Protein AF-A0A804QTM8-F1 (afdb_monomer)

Sequence (284 aa):
MVVPVPPPPLLASHVAVRAAASAISHGRRVLLNGDHPPQVAALGRGDWVKLICGASFEDAADVRNLSLVYTLAGVDCIDCAADASVVGAVNEGIEVAASIVPTVQRPWLMISVNDDCRDLHFRKAEFDPDDCPLDCSKPCEKVCPADAISLKHSMVDGERTLSDPLRGKYEGGVITERCYGCGRCLPVCPYDRIRAVSYVRDPTMTAELLKRDDVDAIEIHTTGKGTDMFNTLWDNLSGSINNVKLVAVSLPDIGESTVDLMNTIYTIMEPHFKGYNLWQMADL

Mean predicted aligned error: 8.94 Å

InterPro domains:
  IPR017896 4Fe-4S ferredoxin-type, iron-sulphur binding domain [PS51379] (123-154)
  IPR017896 4Fe-4S ferredoxin-type, iron-sulphur binding domain [PS51379] (170-199)
  IPR017900 4Fe-4S ferredoxin, iron-sulphur binding, conserved site [PS00198] (179-190)
  IPR021039 Iron-sulphur binding protein LdpA, C-terminal [PF12617] (209-281)
  IPR050157 Photosystem I iron-sulfur center [PTHR24960] (38-207)
  IPR057431 Light dependent period A-like, Fe-S cluster-binding domain [PF25160] (132-199)

pLDDT: mean 84.92, std 21.02, range [24.38, 98.81]

Structure (mmCIF, N/CA/C/O backbone):
data_AF-A0A804QTM8-F1
#
_entry.id   AF-A0A804QTM8-F1
#
loop_
_atom_site.group_PDB
_atom_site.id
_atom_site.type_symbol
_atom_site.label_atom_id
_atom_site.label_alt_id
_atom_site.label_comp_id
_atom_site.label_asym_id
_atom_site.label_entity_id
_atom_site.label_seq_id
_atom_site.pdbx_PDB_ins_code
_atom_site.Cartn_x
_atom_site.Cartn_y
_atom_site.Cartn_z
_atom_site.occupancy
_atom_site.B_iso_or_equiv
_atom_site.auth_seq_id
_atom_site.auth_comp_id
_atom_site.auth_asym_id
_atom_site.auth_atom_id
_atom_site.pdbx_PDB_model_num
ATOM 1 N N . MET A 1 1 ? -1.077 -34.794 -27.429 1.00 40.09 1 MET A N 1
ATOM 2 C CA . MET A 1 1 ? -1.351 -34.680 -25.982 1.00 40.09 1 MET A CA 1
ATOM 3 C C . MET A 1 1 ? -0.876 -33.308 -25.550 1.00 40.09 1 MET A C 1
ATOM 5 O O . MET A 1 1 ? 0.315 -33.049 -25.632 1.00 40.09 1 MET A O 1
ATOM 9 N N . VAL A 1 2 ? -1.805 -32.409 -25.230 1.00 36.12 2 VAL A N 1
ATOM 10 C CA . VAL A 1 2 ? -1.490 -31.053 -24.761 1.00 36.12 2 VAL A CA 1
ATOM 11 C C . VAL A 1 2 ? -1.235 -31.161 -23.263 1.00 36.12 2 VAL A C 1
ATOM 13 O O . VAL A 1 2 ? -2.120 -31.580 -22.521 1.00 36.12 2 VAL A O 1
ATOM 16 N N . VAL A 1 3 ? -0.005 -30.881 -22.842 1.00 32.44 3 VAL A N 1
ATOM 17 C CA . VAL A 1 3 ? 0.364 -30.842 -21.424 1.00 32.44 3 VAL A CA 1
ATOM 18 C C . VAL A 1 3 ? -0.261 -29.576 -20.829 1.00 32.44 3 VAL A C 1
ATOM 20 O O . VAL A 1 3 ? -0.056 -28.504 -21.403 1.00 32.44 3 VAL A O 1
ATOM 23 N N . PRO A 1 4 ? -1.037 -29.653 -19.733 1.00 32.84 4 PRO A N 1
ATOM 24 C CA . PRO A 1 4 ? -1.591 -28.461 -19.107 1.00 32.84 4 PRO A CA 1
ATOM 25 C C . PRO A 1 4 ? -0.447 -27.619 -18.542 1.00 32.84 4 PRO A C 1
ATOM 27 O O . PRO A 1 4 ? 0.358 -28.112 -17.751 1.00 32.84 4 PRO A O 1
ATOM 30 N N . VAL A 1 5 ? -0.372 -26.355 -18.953 1.00 36.22 5 VAL A N 1
ATOM 31 C CA . VAL A 1 5 ? 0.487 -25.357 -18.311 1.00 36.22 5 VAL A CA 1
ATOM 32 C C . VAL A 1 5 ? -0.172 -25.007 -16.972 1.00 36.22 5 VAL A C 1
ATOM 34 O O . VAL A 1 5 ? -1.339 -24.607 -16.982 1.00 36.22 5 VAL A O 1
ATOM 37 N N . PRO A 1 6 ? 0.501 -25.190 -15.822 1.00 31.41 6 PRO A N 1
ATOM 38 C CA . PRO A 1 6 ? -0.061 -24.768 -14.548 1.00 31.41 6 PRO A CA 1
ATOM 39 C C . PRO A 1 6 ? -0.189 -23.236 -14.542 1.00 31.41 6 PRO A C 1
ATOM 41 O O . PRO A 1 6 ? 0.702 -22.556 -15.062 1.00 31.41 6 PRO A O 1
ATOM 44 N N . PRO A 1 7 ? -1.279 -22.676 -13.986 1.00 29.53 7 PRO A N 1
ATOM 45 C CA . PRO A 1 7 ? -1.403 -21.232 -13.838 1.00 29.53 7 PRO A CA 1
ATOM 46 C C . PRO A 1 7 ? -0.239 -20.692 -12.990 1.00 29.53 7 PRO A C 1
ATOM 48 O O . PRO A 1 7 ? 0.259 -21.409 -12.113 1.00 29.53 7 PRO A O 1
ATOM 51 N N . PRO A 1 8 ? 0.220 -19.453 -13.246 1.00 26.95 8 PRO A N 1
ATOM 52 C CA . PRO A 1 8 ? 1.271 -18.844 -12.446 1.00 26.95 8 PRO A CA 1
ATOM 53 C C . PRO A 1 8 ? 0.838 -18.810 -10.973 1.00 26.95 8 PRO A C 1
ATOM 55 O O . PRO A 1 8 ? -0.344 -18.596 -10.685 1.00 26.95 8 PRO A O 1
ATOM 58 N N . PRO A 1 9 ? 1.761 -19.043 -10.025 1.00 25.09 9 PRO A N 1
ATOM 59 C CA . PRO A 1 9 ? 1.436 -18.952 -8.615 1.00 25.09 9 PRO A CA 1
ATOM 60 C C . PRO A 1 9 ? 1.038 -17.506 -8.310 1.00 25.09 9 PRO A C 1
ATOM 62 O O . PRO A 1 9 ? 1.849 -16.592 -8.460 1.00 25.09 9 PRO A O 1
ATOM 65 N N . LEU A 1 10 ? -0.208 -17.306 -7.878 1.00 24.38 10 LEU A N 1
ATOM 66 C CA . LEU A 1 10 ? -0.618 -16.099 -7.168 1.00 24.38 10 LEU A CA 1
ATOM 67 C C . LEU A 1 10 ? 0.272 -15.997 -5.925 1.00 24.38 10 LEU A C 1
ATOM 69 O O . LEU A 1 10 ? 0.053 -16.679 -4.926 1.00 24.38 10 LEU A O 1
ATOM 73 N N . LEU A 1 11 ? 1.326 -15.188 -6.017 1.00 25.42 11 LEU A N 1
ATOM 74 C CA . LEU A 1 11 ? 2.195 -14.813 -4.906 1.00 25.42 11 LEU A CA 1
ATOM 75 C C . LEU A 1 11 ? 1.442 -13.823 -4.005 1.00 25.42 11 LEU A C 1
ATOM 77 O O . LEU A 1 11 ? 1.835 -12.672 -3.863 1.00 25.42 11 LEU A O 1
ATOM 81 N N . ALA A 1 12 ? 0.352 -14.275 -3.385 1.00 25.64 12 ALA A N 1
ATOM 82 C CA . ALA A 1 12 ? -0.131 -13.665 -2.159 1.00 25.64 12 ALA A CA 1
ATOM 83 C C . ALA A 1 12 ? 0.803 -14.160 -1.051 1.00 25.64 12 ALA A C 1
ATOM 85 O O . ALA A 1 12 ? 0.697 -15.297 -0.585 1.00 25.64 12 ALA A O 1
ATOM 86 N N . SER A 1 13 ? 1.788 -13.342 -0.681 1.00 27.09 13 SER A N 1
ATOM 87 C CA . SER A 1 13 ? 2.571 -13.563 0.531 1.00 27.09 13 SER A CA 1
ATOM 88 C C . SER A 1 13 ? 1.622 -13.460 1.723 1.00 27.09 13 SER A C 1
ATOM 90 O O . SER A 1 13 ? 1.382 -12.380 2.253 1.00 27.09 13 SER A O 1
ATOM 92 N N . HIS A 1 14 ? 1.033 -14.590 2.111 1.00 26.59 14 HIS A N 1
ATOM 93 C CA . HIS A 1 14 ? 0.300 -14.731 3.359 1.00 26.59 14 HIS A CA 1
ATOM 94 C C . HIS A 1 14 ? 1.291 -14.585 4.518 1.00 26.59 14 HIS A C 1
ATOM 96 O O . HIS A 1 14 ? 1.838 -15.570 5.010 1.00 26.59 14 HIS A O 1
ATOM 102 N N . VAL A 1 15 ? 1.529 -13.352 4.956 1.00 30.33 15 VAL A N 1
ATOM 103 C CA . VAL A 1 15 ? 2.045 -13.085 6.297 1.00 30.33 15 VAL A CA 1
ATOM 104 C C . VAL A 1 15 ? 0.824 -12.799 7.160 1.00 30.33 15 VAL A C 1
ATOM 106 O O . VAL A 1 15 ? 0.278 -11.700 7.153 1.00 30.33 15 VAL A O 1
ATOM 109 N N . ALA A 1 16 ? 0.341 -13.825 7.859 1.00 30.16 16 ALA A N 1
ATOM 110 C CA . ALA A 1 16 ? -0.609 -13.626 8.943 1.00 30.16 16 ALA A CA 1
ATOM 111 C C . ALA A 1 16 ? 0.137 -12.905 10.075 1.00 30.16 16 ALA A C 1
ATOM 113 O O . ALA A 1 16 ? 0.931 -13.515 10.793 1.00 30.16 16 ALA A O 1
ATOM 114 N N . VAL A 1 17 ? -0.062 -11.593 10.194 1.00 36.38 17 VAL A N 1
ATOM 115 C CA . VAL A 1 17 ? 0.516 -10.801 11.283 1.00 36.38 17 VAL A CA 1
ATOM 116 C C . VAL A 1 17 ? -0.188 -11.199 12.580 1.00 36.38 17 VAL A C 1
ATOM 118 O O . VAL A 1 17 ? -1.404 -11.063 12.702 1.00 36.38 17 VAL A O 1
ATOM 121 N N . ARG A 1 18 ? 0.568 -11.704 13.564 1.00 31.44 18 ARG A N 1
ATOM 122 C CA . ARG A 1 18 ? 0.058 -11.876 14.932 1.00 31.44 18 ARG A CA 1
ATOM 123 C C . ARG A 1 18 ? -0.129 -10.496 15.548 1.00 31.44 18 ARG A C 1
ATOM 125 O O . ARG A 1 18 ? 0.827 -9.864 15.977 1.00 31.44 18 ARG A O 1
ATOM 132 N N . ALA A 1 19 ? -1.371 -10.050 15.564 1.00 38.62 19 ALA A N 1
ATOM 133 C CA . ALA A 1 19 ? -1.780 -8.797 16.158 1.00 38.62 19 ALA A CA 1
ATOM 134 C C . ALA A 1 19 ? -1.986 -8.920 17.676 1.00 38.62 19 ALA A C 1
ATOM 136 O O . ALA A 1 19 ? -2.623 -9.863 18.145 1.00 38.62 19 ALA A O 1
ATOM 137 N N . ALA A 1 20 ? -1.519 -7.929 18.436 1.00 37.56 20 ALA A N 1
ATOM 138 C CA . ALA A 1 20 ? -1.980 -7.680 19.799 1.00 37.56 20 ALA A CA 1
ATOM 139 C C . ALA A 1 20 ? -2.876 -6.433 19.783 1.00 37.56 20 ALA A C 1
ATOM 141 O O . ALA A 1 20 ? -2.401 -5.330 19.513 1.00 37.56 20 ALA A O 1
ATOM 142 N N . ALA A 1 21 ? -4.173 -6.607 20.048 1.00 40.47 21 ALA A N 1
ATOM 143 C CA . ALA A 1 21 ? -5.102 -5.497 20.244 1.00 40.47 21 ALA A CA 1
ATOM 144 C C . ALA A 1 21 ? -5.204 -5.177 21.740 1.00 40.47 21 ALA A C 1
ATOM 146 O O . ALA A 1 21 ? -5.494 -6.062 22.546 1.00 40.47 21 ALA A O 1
ATOM 147 N N . SER A 1 22 ? -4.990 -3.916 22.114 1.00 41.12 22 SER A N 1
ATOM 148 C CA . SER A 1 22 ? -5.252 -3.431 23.472 1.00 41.12 22 SER A CA 1
ATOM 149 C C . SER A 1 22 ? -6.522 -2.582 23.471 1.00 41.12 22 SER A C 1
ATOM 151 O O . SER A 1 22 ? -6.620 -1.602 22.734 1.00 41.12 22 SER A O 1
ATOM 153 N N . ALA A 1 23 ? -7.511 -2.959 24.285 1.00 38.94 23 ALA A N 1
ATOM 154 C CA . ALA A 1 23 ? -8.657 -2.110 24.593 1.00 38.94 23 ALA A CA 1
ATOM 155 C C . ALA A 1 23 ? -8.340 -1.306 25.860 1.00 38.94 23 ALA A C 1
ATOM 157 O O . ALA A 1 23 ? -8.099 -1.886 26.919 1.00 38.94 23 ALA A O 1
ATOM 158 N N . ILE A 1 24 ? -8.351 0.026 25.778 1.00 41.41 24 ILE A N 1
ATOM 159 C CA . ILE A 1 24 ? -8.064 0.875 26.939 1.00 41.41 24 ILE A CA 1
ATOM 160 C C . ILE A 1 24 ? -9.364 1.196 27.676 1.00 41.41 24 ILE A C 1
ATOM 162 O O . ILE A 1 24 ? -10.213 1.948 27.200 1.00 41.41 24 ILE A O 1
ATOM 166 N N . SER A 1 25 ? -9.488 0.658 28.890 1.00 33.28 25 SER A N 1
ATOM 167 C CA . SER A 1 25 ? -10.454 1.099 29.894 1.00 33.28 25 SER A CA 1
ATOM 168 C C . SER A 1 25 ? -9.760 1.987 30.930 1.00 33.28 25 SER A C 1
ATOM 170 O O . SER A 1 25 ? -8.939 1.493 31.701 1.00 33.28 25 SER A O 1
ATOM 172 N N . HIS A 1 26 ? -10.137 3.262 31.023 1.00 37.06 26 HIS A N 1
ATOM 173 C CA . HIS A 1 26 ? -9.813 4.102 32.180 1.00 37.06 26 HIS A CA 1
ATOM 174 C C . HIS A 1 26 ? -11.103 4.632 32.824 1.00 37.06 26 HIS A C 1
ATOM 176 O O . HIS A 1 26 ? -11.782 5.493 32.276 1.00 37.06 26 HIS A O 1
ATOM 182 N N . GLY A 1 27 ? -11.423 4.104 34.016 1.00 36.91 27 GLY A N 1
ATOM 183 C CA . GLY A 1 27 ? -12.421 4.655 34.945 1.00 36.91 27 GLY A CA 1
ATOM 184 C C . GLY A 1 27 ? -13.784 3.945 34.974 1.00 36.91 27 GLY A C 1
ATOM 185 O O . GLY A 1 27 ? -14.664 4.241 34.180 1.00 36.91 27 GLY A O 1
ATOM 186 N N . ARG A 1 28 ? -13.967 3.031 35.944 1.00 42.75 28 ARG A N 1
ATOM 187 C CA . ARG A 1 28 ? -15.235 2.421 36.421 1.00 42.75 28 ARG A CA 1
ATOM 188 C C . ARG A 1 28 ? -16.485 2.604 35.529 1.00 42.75 28 ARG A C 1
ATOM 190 O O . ARG A 1 28 ? -17.388 3.376 35.842 1.00 42.75 28 ARG A O 1
ATOM 197 N N . ARG A 1 29 ? -16.628 1.702 34.560 1.00 28.58 29 ARG A N 1
ATOM 198 C CA . ARG A 1 29 ? -17.874 0.963 34.307 1.00 28.58 29 ARG A CA 1
ATOM 199 C C . ARG A 1 29 ? -17.472 -0.360 33.666 1.00 28.58 29 ARG A C 1
ATOM 201 O O . ARG A 1 29 ? -16.947 -0.378 32.562 1.00 28.58 29 ARG A O 1
ATOM 208 N N . VAL A 1 30 ? -17.658 -1.458 34.391 1.00 35.34 30 VAL A N 1
ATOM 209 C CA . VAL A 1 30 ? -17.592 -2.800 33.812 1.00 35.34 30 VAL A CA 1
ATOM 210 C C . VAL A 1 30 ? -18.754 -2.881 32.819 1.00 35.34 30 VAL A C 1
ATOM 212 O O . VAL A 1 30 ? -19.895 -3.112 33.213 1.00 35.34 30 VAL A O 1
ATOM 215 N N . LEU A 1 31 ? -18.483 -2.587 31.548 1.00 38.03 31 LEU A N 1
ATOM 216 C CA . LEU A 1 31 ? -19.348 -2.971 30.440 1.00 38.03 31 LEU A CA 1
ATOM 217 C C . LEU A 1 31 ? -19.061 -4.448 30.182 1.00 38.03 31 LEU A C 1
ATOM 219 O O . LEU A 1 31 ? -18.231 -4.804 29.354 1.00 38.03 31 LEU A O 1
ATOM 223 N N . LEU A 1 32 ? -19.711 -5.317 30.956 1.00 40.16 32 LEU A N 1
ATOM 224 C CA . LEU A 1 32 ? -19.935 -6.679 30.491 1.00 40.16 32 LEU A CA 1
ATOM 225 C C . LEU A 1 32 ? -20.815 -6.555 29.237 1.00 40.16 32 LEU A C 1
ATOM 227 O O . LEU A 1 32 ? -21.944 -6.078 29.331 1.00 40.16 32 LEU A O 1
ATOM 231 N N . ASN A 1 33 ? -20.242 -6.938 28.095 1.00 40.62 33 ASN A N 1
ATOM 232 C CA . ASN A 1 33 ? -20.825 -6.976 26.750 1.00 40.62 33 ASN A CA 1
ATOM 233 C C . ASN A 1 33 ? -21.243 -5.612 26.169 1.00 40.62 33 ASN A C 1
ATOM 235 O O . ASN A 1 33 ? -22.423 -5.281 26.092 1.00 40.62 33 ASN A O 1
ATOM 239 N N . GLY A 1 34 ? -20.261 -4.834 25.707 1.00 50.44 34 GLY A N 1
ATOM 240 C CA . GLY A 1 34 ? -20.457 -3.962 24.547 1.00 50.44 34 GLY A CA 1
ATOM 241 C C . GLY A 1 34 ? -19.887 -4.684 23.330 1.00 50.44 34 GLY A C 1
ATOM 242 O O . GLY A 1 34 ? -18.713 -5.043 23.363 1.00 50.44 34 GLY A O 1
ATOM 243 N N . ASP A 1 35 ? -20.699 -4.960 22.311 1.00 66.62 35 ASP A N 1
ATOM 244 C CA . ASP A 1 35 ? -20.259 -5.701 21.124 1.00 66.62 35 ASP A CA 1
ATOM 245 C C . ASP A 1 35 ? -19.144 -4.923 20.411 1.00 66.62 35 ASP A C 1
ATOM 247 O O . ASP A 1 35 ? -19.384 -3.918 19.739 1.00 66.62 35 ASP A O 1
ATOM 251 N N . HIS A 1 36 ? -17.897 -5.363 20.591 1.00 82.31 36 HIS A N 1
ATOM 252 C CA . HIS A 1 36 ? -16.788 -4.908 19.764 1.00 82.31 36 HIS A CA 1
ATOM 253 C C . HIS A 1 36 ? -17.134 -5.142 18.286 1.00 82.31 36 HIS A C 1
ATOM 255 O O . HIS A 1 36 ? -17.790 -6.141 17.972 1.00 82.31 36 HIS A O 1
ATOM 261 N N . PRO A 1 37 ? -16.670 -4.277 17.361 1.00 90.69 37 PRO A N 1
ATOM 262 C CA . PRO A 1 37 ? -16.788 -4.561 15.939 1.00 90.69 37 PRO A CA 1
ATOM 263 C C . PRO A 1 37 ? -16.240 -5.963 15.641 1.00 90.69 37 PRO A C 1
ATOM 265 O O . PRO A 1 37 ? -15.241 -6.354 16.258 1.00 90.69 37 PRO A O 1
ATOM 268 N N . PRO A 1 38 ? -16.843 -6.717 14.709 1.00 92.19 38 PRO A N 1
ATOM 269 C CA . PRO A 1 38 ? -16.411 -8.079 14.411 1.00 92.19 38 PRO A CA 1
ATOM 270 C C . PRO A 1 38 ? -14.905 -8.211 14.137 1.00 92.19 38 PRO A C 1
ATOM 272 O O . PRO A 1 38 ? -14.289 -9.176 14.585 1.00 92.19 38 PRO A O 1
ATOM 275 N N . GLN A 1 39 ? -14.304 -7.193 13.513 1.00 93.94 39 GLN A N 1
ATOM 276 C CA . GLN A 1 39 ? -12.872 -7.100 13.222 1.00 93.94 39 GLN A CA 1
ATOM 277 C C . GLN A 1 39 ? -12.021 -7.080 14.506 1.00 93.94 39 GLN A C 1
ATOM 279 O O . GLN A 1 39 ? -10.992 -7.743 14.594 1.00 93.94 39 GLN A O 1
ATOM 284 N N . VAL A 1 40 ? -12.465 -6.364 15.544 1.00 92.69 40 VAL A N 1
ATOM 285 C CA . VAL A 1 40 ? -11.782 -6.316 16.852 1.00 92.69 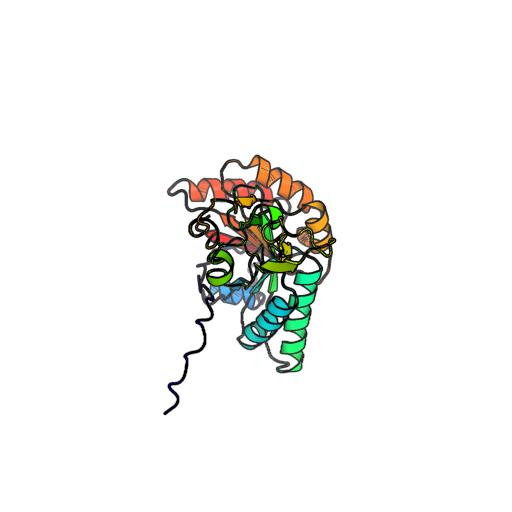40 VAL A CA 1
ATOM 286 C C . VAL A 1 40 ? -11.992 -7.611 17.624 1.00 92.69 40 VAL A C 1
ATOM 288 O O . VAL A 1 40 ? -11.073 -8.104 18.276 1.00 92.69 40 VAL A O 1
ATOM 291 N N . ALA A 1 41 ? -13.187 -8.198 17.531 1.00 91.00 41 ALA A N 1
ATOM 292 C CA . ALA A 1 41 ? -13.434 -9.510 18.110 1.00 91.00 41 ALA A CA 1
ATOM 293 C C . ALA A 1 41 ? -12.518 -10.575 17.478 1.00 91.00 41 ALA A C 1
ATOM 295 O O . ALA A 1 41 ? -12.029 -11.444 18.198 1.00 91.00 41 ALA A O 1
ATOM 296 N N . ALA A 1 42 ? -12.247 -10.484 16.170 1.00 91.75 42 ALA A N 1
ATOM 297 C CA . ALA A 1 42 ? -11.318 -11.375 15.481 1.00 91.75 42 ALA A CA 1
ATOM 298 C C . ALA A 1 42 ? -9.864 -11.202 15.960 1.00 91.75 42 ALA A C 1
ATOM 300 O O . ALA A 1 42 ? -9.164 -12.177 16.241 1.00 91.75 42 ALA A O 1
ATOM 301 N N . LEU A 1 43 ? -9.430 -9.956 16.188 1.00 89.75 43 LEU A N 1
ATOM 302 C CA . LEU A 1 43 ? -8.131 -9.676 16.813 1.00 89.75 43 LEU A CA 1
ATOM 303 C C . LEU A 1 43 ? -8.011 -10.338 18.195 1.00 89.75 43 LEU A C 1
ATOM 305 O O . LEU A 1 43 ? -7.010 -10.989 18.482 1.00 89.75 43 LEU A O 1
ATOM 309 N N . GLY A 1 44 ? -9.049 -10.231 19.031 1.00 87.25 44 GLY A N 1
ATOM 310 C CA . GLY A 1 44 ? -9.070 -10.847 20.363 1.00 87.25 44 GLY A CA 1
ATOM 311 C C . GLY A 1 44 ? -9.068 -12.381 20.349 1.00 87.25 44 GLY A C 1
ATOM 312 O O . GLY A 1 44 ? -8.540 -12.999 21.273 1.00 87.25 44 GLY A O 1
ATOM 313 N N . ARG A 1 45 ? -9.633 -13.004 19.306 1.00 91.69 45 ARG A N 1
ATOM 314 C CA . ARG A 1 45 ? -9.608 -14.465 19.111 1.00 91.69 45 ARG A CA 1
ATOM 315 C C . ARG A 1 45 ? -8.334 -14.968 18.427 1.00 91.69 45 ARG A C 1
ATOM 317 O O . ARG A 1 45 ? -8.056 -16.163 18.498 1.00 91.69 45 ARG A O 1
ATOM 324 N N . GLY A 1 46 ? -7.565 -14.083 17.793 1.00 90.00 46 GLY A N 1
ATOM 325 C CA . GLY A 1 46 ? -6.368 -14.436 17.030 1.00 90.00 46 GLY A CA 1
ATOM 326 C C . GLY A 1 46 ? -6.660 -15.045 15.654 1.00 90.00 46 GLY A C 1
ATOM 327 O O . GLY A 1 46 ? -5.805 -15.745 15.116 1.00 90.00 46 GLY A O 1
ATOM 328 N N . ASP A 1 47 ? -7.849 -14.804 15.097 1.00 92.06 47 ASP A N 1
ATOM 329 C CA . ASP A 1 47 ? -8.278 -15.267 13.769 1.00 92.06 47 ASP A CA 1
ATOM 330 C C . ASP A 1 47 ? -8.422 -14.120 12.751 1.00 92.06 47 ASP A C 1
ATOM 332 O O . ASP A 1 47 ? -8.958 -14.333 11.669 1.00 92.06 47 ASP A O 1
ATOM 336 N N . TRP A 1 48 ? -7.909 -12.926 13.074 1.00 94.00 48 TRP A N 1
ATOM 337 C CA . TRP A 1 48 ? -7.970 -11.748 12.207 1.00 94.00 48 TRP A CA 1
ATOM 338 C C . TRP A 1 48 ? -7.179 -11.916 10.904 1.00 94.00 48 TRP A C 1
ATOM 340 O O . TRP A 1 48 ? -6.002 -12.294 10.923 1.00 94.00 48 TRP A O 1
ATOM 350 N N . VAL A 1 49 ? -7.799 -11.566 9.774 1.00 95.62 49 VAL A N 1
ATOM 351 C CA . VAL A 1 49 ? -7.186 -11.662 8.440 1.00 95.62 49 VAL A CA 1
ATOM 352 C C . VAL A 1 49 ? -7.133 -10.302 7.738 1.00 95.62 49 VAL A C 1
ATOM 354 O O . VAL A 1 49 ? -8.161 -9.671 7.491 1.00 95.62 49 VAL A O 1
ATOM 357 N N . LYS A 1 50 ? -5.918 -9.897 7.343 1.00 95.56 50 LYS A N 1
ATOM 358 C CA . LYS A 1 50 ? -5.621 -8.714 6.516 1.00 95.56 50 LYS A CA 1
ATOM 359 C C . LYS A 1 50 ? -5.282 -9.136 5.091 1.00 95.56 50 LYS A C 1
ATOM 361 O O . LYS A 1 50 ? -4.344 -9.909 4.893 1.00 95.56 50 LYS A O 1
ATOM 366 N N . LEU A 1 51 ? -5.982 -8.594 4.100 1.00 97.38 51 LEU A N 1
ATOM 367 C CA . LEU A 1 51 ? -5.462 -8.540 2.735 1.00 97.38 51 LEU A CA 1
ATOM 368 C C . LEU A 1 51 ? -4.522 -7.336 2.623 1.00 97.38 51 LEU A C 1
ATOM 370 O O . LEU A 1 51 ? -4.939 -6.215 2.893 1.00 97.38 51 LEU A O 1
ATOM 374 N N . ILE A 1 52 ? -3.286 -7.561 2.184 1.00 95.38 52 ILE A N 1
ATOM 375 C CA . ILE A 1 52 ? -2.314 -6.499 1.904 1.00 95.38 52 ILE A CA 1
ATOM 376 C C . ILE A 1 52 ? -2.225 -6.339 0.386 1.00 95.38 52 ILE A C 1
ATOM 378 O O . ILE A 1 52 ? -1.586 -7.150 -0.285 1.00 95.38 52 ILE A O 1
ATOM 382 N N . CYS A 1 53 ? -2.866 -5.306 -0.163 1.00 94.25 53 CYS A N 1
ATOM 383 C CA . CYS A 1 53 ? -2.736 -4.958 -1.581 1.00 94.25 53 CYS A CA 1
ATOM 384 C C . CYS A 1 53 ? -1.390 -4.275 -1.875 1.00 94.25 53 CYS A C 1
ATOM 386 O O . CYS A 1 53 ? -0.910 -4.339 -3.001 1.00 94.25 53 CYS A O 1
ATOM 388 N N . GLY A 1 54 ? -0.760 -3.681 -0.854 1.00 86.94 54 GLY A N 1
ATOM 389 C CA . GLY A 1 54 ? 0.566 -3.071 -0.913 1.00 86.94 54 GLY A CA 1
ATOM 390 C C . GLY A 1 54 ? 0.520 -1.544 -0.879 1.00 86.94 54 GLY A C 1
ATOM 391 O O . GLY A 1 54 ? -0.186 -0.913 -1.660 1.00 86.94 54 GLY A O 1
ATOM 392 N N . ALA A 1 55 ? 1.345 -0.942 -0.018 1.00 92.12 55 ALA A N 1
ATOM 393 C CA . ALA A 1 55 ? 1.414 0.509 0.173 1.00 92.12 55 ALA A CA 1
ATOM 394 C C . ALA A 1 55 ? 1.853 1.289 -1.085 1.00 92.12 55 ALA A C 1
ATOM 396 O O . ALA A 1 55 ? 1.536 2.471 -1.229 1.00 92.12 55 ALA A O 1
ATOM 397 N N . SER A 1 56 ? 2.564 0.620 -2.004 1.00 95.44 56 SER A N 1
ATOM 398 C CA . SER A 1 56 ? 3.013 1.158 -3.298 1.00 95.44 56 SER A CA 1
ATOM 399 C C . SER A 1 56 ? 2.236 0.621 -4.507 1.00 95.44 56 SER A C 1
ATOM 401 O O . SER A 1 56 ? 2.541 1.024 -5.628 1.00 95.44 56 SER A O 1
ATOM 403 N N . PHE A 1 57 ? 1.277 -0.293 -4.332 1.00 96.81 57 PHE A N 1
ATOM 404 C CA . PHE A 1 57 ? 0.496 -0.835 -5.448 1.00 96.81 57 PHE A CA 1
ATOM 405 C C . PHE A 1 57 ? -0.777 -0.009 -5.651 1.00 96.81 57 PHE A C 1
ATOM 407 O O . PHE A 1 57 ? -1.606 0.106 -4.752 1.00 96.81 57 PHE A O 1
ATOM 414 N N . GLU A 1 58 ? -0.911 0.586 -6.832 1.00 97.38 58 GLU A N 1
ATOM 415 C CA . GLU A 1 58 ? -1.935 1.585 -7.159 1.00 97.38 58 GLU A CA 1
ATOM 416 C C . GLU A 1 58 ? -2.716 1.223 -8.437 1.00 97.38 58 GLU A C 1
ATOM 418 O O . GLU A 1 58 ? -3.443 2.056 -8.975 1.00 97.38 58 GLU A O 1
ATOM 423 N N . ASP A 1 59 ? -2.611 -0.018 -8.933 1.00 97.62 59 ASP A N 1
ATOM 424 C CA . ASP A 1 59 ? -3.478 -0.502 -10.015 1.00 97.62 59 ASP A CA 1
ATOM 425 C C . ASP A 1 59 ? -4.909 -0.678 -9.485 1.00 97.62 59 ASP A C 1
ATOM 427 O O . ASP A 1 59 ? -5.275 -1.700 -8.899 1.00 97.62 59 ASP A O 1
ATOM 431 N N . ALA A 1 60 ? -5.726 0.354 -9.690 1.00 97.75 60 ALA A N 1
ATOM 432 C CA . ALA A 1 60 ? -7.102 0.407 -9.216 1.00 97.75 60 ALA A CA 1
ATOM 433 C C . ALA A 1 60 ? -7.959 -0.769 -9.719 1.00 97.75 60 ALA A C 1
ATOM 435 O O . ALA A 1 60 ? -8.826 -1.248 -8.987 1.00 97.75 60 ALA A O 1
ATOM 436 N N . ALA A 1 61 ? -7.726 -1.269 -10.938 1.00 97.12 61 ALA A N 1
ATOM 437 C CA . ALA A 1 61 ? -8.522 -2.363 -11.491 1.00 97.12 61 ALA A CA 1
ATOM 438 C C . ALA A 1 61 ? -8.234 -3.683 -10.761 1.00 97.12 61 ALA A C 1
ATOM 440 O O . ALA A 1 61 ? -9.166 -4.400 -10.374 1.00 97.12 61 ALA A O 1
ATOM 441 N N . ASP A 1 62 ? -6.956 -3.978 -10.525 1.00 96.81 62 ASP A N 1
ATOM 442 C CA . ASP A 1 62 ? -6.545 -5.173 -9.787 1.00 96.81 62 ASP A CA 1
ATOM 443 C C . ASP A 1 62 ? -6.948 -5.078 -8.313 1.00 96.81 62 ASP A C 1
ATOM 445 O O . ASP A 1 62 ? -7.537 -6.020 -7.777 1.00 96.81 62 ASP A O 1
ATOM 449 N N . VAL A 1 63 ? -6.735 -3.923 -7.672 1.00 98.31 63 VAL A N 1
ATOM 450 C CA . VAL A 1 63 ? -7.134 -3.690 -6.275 1.00 98.31 63 VAL A CA 1
ATOM 451 C C . VAL A 1 63 ? -8.640 -3.865 -6.084 1.00 98.31 63 VAL A C 1
ATOM 453 O O . VAL A 1 63 ? -9.061 -4.518 -5.125 1.00 98.31 63 VAL A O 1
ATOM 456 N N . ARG A 1 64 ? -9.466 -3.351 -7.000 1.00 98.69 64 ARG A N 1
ATOM 457 C CA . ARG A 1 64 ? -10.926 -3.522 -6.958 1.00 98.69 64 ARG A CA 1
ATOM 458 C C . ARG A 1 64 ? -11.326 -4.995 -7.020 1.00 98.69 64 ARG A C 1
ATOM 460 O O . ARG A 1 64 ? -12.176 -5.446 -6.250 1.00 98.69 64 ARG A O 1
ATOM 467 N N . ASN A 1 65 ? -10.707 -5.766 -7.915 1.00 98.38 65 ASN A N 1
ATOM 468 C CA . ASN A 1 65 ? -10.999 -7.194 -8.068 1.00 98.38 65 ASN A CA 1
ATOM 469 C C . ASN A 1 65 ? -10.514 -8.023 -6.870 1.00 98.38 65 ASN A C 1
ATOM 471 O O . ASN A 1 65 ? -11.247 -8.897 -6.404 1.00 98.38 65 ASN A O 1
ATOM 475 N N . LEU A 1 66 ? -9.326 -7.728 -6.336 1.00 98.19 66 LEU A N 1
ATOM 476 C CA . LEU A 1 66 ? -8.825 -8.344 -5.106 1.00 98.19 66 LEU A CA 1
ATOM 477 C C . LEU A 1 66 ? -9.760 -8.044 -3.931 1.00 98.19 66 LEU A C 1
ATOM 479 O O . LEU A 1 66 ? -10.167 -8.961 -3.221 1.00 98.19 66 LEU A O 1
ATOM 483 N N . SER A 1 67 ? -10.177 -6.787 -3.777 1.00 98.69 67 SER A N 1
ATOM 484 C CA . SER A 1 67 ? -11.066 -6.363 -2.692 1.00 98.69 67 SER A CA 1
ATOM 485 C C . SER A 1 67 ? -12.411 -7.080 -2.738 1.00 98.69 67 SER A C 1
ATOM 487 O O . SER A 1 67 ? -12.887 -7.556 -1.709 1.00 98.69 67 SER A O 1
ATOM 489 N N . LEU A 1 68 ? -12.984 -7.250 -3.931 1.00 98.62 68 LEU A N 1
ATOM 490 C CA . LEU A 1 68 ? -14.187 -8.056 -4.142 1.00 98.62 68 LEU A CA 1
ATOM 491 C C . LEU A 1 68 ? -13.994 -9.509 -3.684 1.00 98.62 68 LEU A C 1
ATOM 493 O O . LEU A 1 68 ? -14.759 -10.011 -2.859 1.00 98.62 68 LEU A O 1
ATOM 497 N N . VAL A 1 69 ? -12.973 -10.192 -4.210 1.00 98.44 69 VAL A N 1
ATOM 498 C CA . VAL A 1 69 ? -12.749 -11.622 -3.939 1.00 98.44 69 VAL A CA 1
ATOM 499 C C . VAL A 1 69 ? -12.464 -11.871 -2.459 1.00 98.44 69 VAL A C 1
ATOM 501 O O . VAL A 1 69 ? -13.029 -12.793 -1.872 1.00 98.44 69 VAL A O 1
ATOM 504 N N . TYR A 1 70 ? -11.623 -11.048 -1.835 1.00 98.31 70 TYR A N 1
ATOM 505 C CA . TYR A 1 70 ? -11.248 -11.234 -0.435 1.00 98.31 70 TYR A CA 1
ATOM 506 C C . TYR A 1 70 ? -12.336 -10.779 0.540 1.00 98.31 70 TYR A C 1
ATOM 508 O O . TYR A 1 70 ? -12.476 -11.390 1.598 1.00 98.31 70 TYR A O 1
ATOM 516 N N . THR A 1 71 ? -13.175 -9.805 0.173 1.00 98.56 71 THR A N 1
ATOM 517 C CA . THR A 1 71 ? -14.395 -9.515 0.946 1.00 98.56 71 THR A CA 1
ATOM 518 C C . THR A 1 71 ? -15.311 -10.735 0.971 1.00 98.56 71 THR A C 1
ATOM 520 O O . THR A 1 71 ? -15.741 -11.150 2.042 1.00 98.56 71 THR A O 1
ATOM 523 N N . LEU A 1 72 ? -15.547 -11.383 -0.178 1.00 97.88 72 LEU A N 1
ATOM 524 C CA . LEU A 1 72 ? -16.323 -12.631 -0.239 1.00 97.88 72 LEU A CA 1
ATOM 525 C C . LEU A 1 72 ? -15.679 -13.775 0.560 1.00 97.88 72 LEU A C 1
ATOM 527 O O . LEU A 1 72 ? -16.392 -14.629 1.084 1.00 97.88 72 LEU A O 1
ATOM 531 N N . ALA A 1 73 ? -14.349 -13.786 0.673 1.00 96.75 73 ALA A N 1
ATOM 532 C CA . ALA A 1 73 ? -13.614 -14.731 1.512 1.00 96.75 73 ALA A CA 1
ATOM 533 C C . ALA A 1 73 ? -13.712 -14.425 3.021 1.00 96.75 73 ALA A C 1
ATOM 535 O O . ALA A 1 73 ? -13.301 -15.258 3.827 1.00 96.75 73 ALA A O 1
ATOM 536 N N . GLY A 1 74 ? -14.262 -13.269 3.407 1.00 96.31 74 GLY A N 1
ATOM 537 C CA . GLY A 1 74 ? -14.478 -12.884 4.799 1.00 96.31 74 GLY A CA 1
ATOM 538 C C . GLY A 1 74 ? -13.239 -12.331 5.499 1.00 96.31 74 GLY A C 1
ATOM 539 O O . GLY A 1 74 ? -13.084 -12.565 6.694 1.00 96.31 74 GLY A O 1
ATOM 540 N N . VAL A 1 75 ? -12.352 -11.626 4.784 1.00 97.31 75 VAL A N 1
ATOM 541 C CA . VAL A 1 75 ? -11.260 -10.892 5.450 1.00 97.31 75 VAL A CA 1
ATOM 542 C C . VAL A 1 75 ? -11.813 -9.816 6.385 1.00 97.31 75 VAL A C 1
ATOM 544 O O . VAL A 1 75 ? -12.876 -9.245 6.142 1.00 97.31 75 VAL A O 1
ATOM 547 N N . ASP A 1 76 ? -11.078 -9.509 7.450 1.00 97.81 76 ASP A N 1
ATOM 548 C CA . ASP A 1 76 ? -11.467 -8.483 8.419 1.00 97.81 76 ASP A CA 1
ATOM 549 C C . ASP A 1 76 ? -10.996 -7.088 8.010 1.00 97.81 76 ASP A C 1
ATOM 551 O O . ASP A 1 76 ? -11.586 -6.087 8.417 1.00 97.81 76 ASP A O 1
ATOM 555 N N . CYS A 1 77 ? -9.922 -7.013 7.224 1.00 98.19 77 CYS A N 1
ATOM 556 C CA . CYS A 1 77 ? -9.297 -5.767 6.810 1.00 98.19 77 CYS A CA 1
ATOM 557 C C . CYS A 1 77 ? -8.699 -5.886 5.404 1.00 98.19 77 CYS A C 1
ATOM 559 O O . CYS A 1 77 ? -8.100 -6.909 5.062 1.00 98.19 77 CYS A O 1
ATOM 561 N N . ILE A 1 78 ? -8.837 -4.831 4.607 1.00 98.62 78 ILE A N 1
ATOM 562 C CA . ILE A 1 78 ? -8.163 -4.658 3.321 1.00 98.62 78 ILE A CA 1
ATOM 563 C C . ILE A 1 78 ? -7.286 -3.421 3.429 1.00 98.62 78 ILE A C 1
ATOM 565 O O . ILE A 1 78 ? -7.780 -2.331 3.702 1.00 98.62 78 ILE A O 1
ATOM 569 N N . ASP A 1 79 ? -5.996 -3.604 3.198 1.00 98.06 79 ASP A N 1
ATOM 570 C CA . ASP A 1 79 ? -4.987 -2.560 3.269 1.00 98.06 79 ASP A CA 1
ATOM 571 C C . ASP A 1 79 ? -4.452 -2.198 1.895 1.00 98.06 79 ASP A C 1
ATOM 573 O O . ASP A 1 79 ? -4.107 -3.075 1.097 1.00 98.06 79 ASP A O 1
ATOM 577 N N . CYS A 1 80 ? -4.397 -0.901 1.620 1.00 98.06 80 CYS A N 1
ATOM 578 C CA . CYS A 1 80 ? -4.041 -0.372 0.317 1.00 98.06 80 CYS A CA 1
ATOM 579 C C . CYS A 1 80 ? -3.215 0.914 0.409 1.00 98.06 80 CYS A C 1
ATOM 581 O O . CYS A 1 80 ? -3.104 1.556 1.453 1.00 98.06 80 CYS A O 1
ATOM 583 N N . ALA A 1 81 ? -2.664 1.324 -0.733 1.00 97.94 81 ALA A N 1
ATOM 584 C CA . ALA A 1 81 ? -2.029 2.623 -0.877 1.00 97.94 81 ALA A CA 1
ATOM 585 C C . ALA A 1 81 ? -2.961 3.767 -0.430 1.00 97.94 81 ALA A C 1
ATOM 587 O O . ALA A 1 81 ? -4.152 3.779 -0.752 1.00 97.94 81 ALA A O 1
ATOM 588 N N . ALA A 1 82 ? -2.393 4.759 0.263 1.00 97.94 82 ALA A N 1
ATOM 589 C CA . ALA A 1 82 ? -3.057 6.020 0.589 1.00 97.94 82 ALA A CA 1
ATOM 590 C C . ALA A 1 82 ? -3.204 6.914 -0.661 1.00 97.94 82 ALA A C 1
ATOM 592 O O . ALA A 1 82 ? -2.541 7.943 -0.796 1.00 97.94 82 ALA A O 1
ATOM 593 N N . ASP A 1 83 ? -4.057 6.487 -1.592 1.00 97.81 83 ASP A N 1
ATOM 594 C CA . ASP A 1 83 ? -4.426 7.200 -2.814 1.00 97.81 83 ASP A CA 1
ATOM 595 C C . ASP A 1 83 ? -5.951 7.183 -3.004 1.00 97.81 83 ASP A C 1
ATOM 597 O O . ASP A 1 83 ? -6.622 6.182 -2.748 1.00 97.81 83 ASP A O 1
ATOM 601 N N . ALA A 1 84 ? -6.518 8.297 -3.472 1.00 97.88 84 ALA A N 1
ATOM 602 C CA . ALA A 1 84 ? -7.966 8.459 -3.572 1.00 97.88 84 ALA A CA 1
ATOM 603 C C . ALA A 1 84 ? -8.626 7.479 -4.552 1.00 97.88 84 ALA A C 1
ATOM 605 O O . ALA A 1 84 ? -9.746 7.031 -4.292 1.00 97.88 84 ALA A O 1
ATOM 606 N N . SER A 1 85 ? -7.954 7.160 -5.663 1.00 97.69 85 SER A N 1
ATOM 607 C CA . SER A 1 85 ? -8.463 6.228 -6.672 1.00 97.69 85 SER A CA 1
ATOM 608 C C . SER A 1 85 ? -8.420 4.786 -6.168 1.00 97.69 85 SER A C 1
ATOM 610 O O . SER A 1 85 ? -9.378 4.038 -6.364 1.00 97.69 85 SER A O 1
ATOM 612 N N . VAL A 1 86 ? -7.367 4.429 -5.429 1.00 98.56 86 VAL A N 1
ATOM 613 C CA . VAL A 1 86 ? -7.204 3.105 -4.818 1.00 98.56 86 VAL A CA 1
ATOM 614 C C . VAL A 1 86 ? -8.236 2.885 -3.710 1.00 98.56 86 VAL A C 1
ATOM 616 O O . VAL A 1 86 ? -8.901 1.852 -3.694 1.00 98.56 86 VAL A O 1
ATOM 619 N N . VAL A 1 87 ? -8.456 3.877 -2.839 1.00 98.62 87 VAL A N 1
ATOM 620 C CA . VAL A 1 87 ? -9.518 3.837 -1.813 1.00 98.62 87 VAL A CA 1
ATOM 621 C C . VAL A 1 87 ? -10.900 3.659 -2.454 1.00 98.62 87 VAL A C 1
ATOM 623 O O . VAL A 1 87 ? -11.705 2.849 -1.987 1.00 98.62 87 VAL A O 1
ATOM 626 N N . GLY A 1 88 ? -11.172 4.374 -3.552 1.00 98.69 88 GLY A N 1
ATOM 627 C CA . GLY A 1 88 ? -12.410 4.213 -4.317 1.00 98.69 88 GLY A CA 1
ATOM 628 C C . GLY A 1 88 ? -12.571 2.798 -4.885 1.00 98.69 88 GLY A C 1
ATOM 629 O O . GLY A 1 88 ? -13.635 2.198 -4.746 1.00 98.69 88 GLY A O 1
ATOM 630 N N . ALA A 1 89 ? -11.502 2.237 -5.453 1.00 98.75 89 ALA A N 1
ATOM 631 C CA . ALA A 1 89 ? -11.469 0.878 -5.992 1.00 98.75 89 ALA A CA 1
ATOM 632 C C . ALA A 1 89 ? -11.722 -0.201 -4.926 1.00 98.75 89 ALA A C 1
ATOM 634 O O . ALA A 1 89 ? -12.492 -1.135 -5.168 1.00 98.75 89 ALA A O 1
ATOM 635 N N . VAL A 1 90 ? -11.119 -0.072 -3.738 1.00 98.81 90 VAL A N 1
ATOM 636 C CA . VAL A 1 90 ? -11.365 -0.996 -2.619 1.00 98.81 90 VAL A CA 1
ATOM 637 C C . VAL A 1 90 ? -12.833 -0.953 -2.203 1.00 98.81 90 VAL A C 1
ATOM 639 O O . VAL A 1 90 ? -13.478 -2.000 -2.123 1.00 98.81 90 VAL A O 1
ATOM 642 N N . ASN A 1 91 ? -13.381 0.249 -1.993 1.00 98.75 91 ASN A N 1
ATOM 643 C CA . ASN A 1 91 ? -14.784 0.422 -1.624 1.00 98.75 91 ASN A CA 1
ATOM 644 C C . ASN A 1 91 ? -15.734 -0.151 -2.679 1.00 98.75 91 ASN A C 1
ATOM 646 O O . ASN A 1 91 ? -16.665 -0.868 -2.322 1.00 98.75 91 ASN A O 1
ATOM 650 N N . GLU A 1 92 ? -15.481 0.090 -3.967 1.00 98.81 92 GLU A N 1
ATOM 651 C CA . GLU A 1 92 ? -16.278 -0.506 -5.042 1.00 98.81 92 GLU A CA 1
ATOM 652 C C . GLU A 1 92 ? -16.257 -2.042 -4.969 1.00 98.81 92 GLU A C 1
ATOM 654 O O . GLU A 1 92 ? -17.305 -2.682 -5.055 1.00 98.81 92 GLU A O 1
ATOM 659 N N . GLY A 1 93 ? -15.081 -2.645 -4.763 1.00 98.81 93 GLY A N 1
ATOM 660 C CA . GLY A 1 93 ? -14.950 -4.094 -4.610 1.00 98.81 93 GLY A CA 1
ATOM 661 C C . GLY A 1 93 ? -15.756 -4.642 -3.427 1.00 98.81 93 GLY A C 1
ATOM 662 O O . GLY A 1 93 ? -16.462 -5.644 -3.577 1.00 98.81 93 GLY A O 1
ATOM 663 N N . ILE A 1 94 ? -15.702 -3.963 -2.278 1.00 98.75 94 ILE A N 1
ATOM 664 C CA . ILE A 1 94 ? -16.471 -4.314 -1.073 1.00 98.75 94 ILE A CA 1
ATOM 665 C C . ILE A 1 94 ? -17.981 -4.231 -1.338 1.00 98.75 94 ILE A C 1
ATOM 667 O O . ILE A 1 94 ? -18.714 -5.169 -1.024 1.00 98.75 94 ILE A O 1
ATOM 671 N N . GLU A 1 95 ? -18.459 -3.142 -1.943 1.00 98.56 95 GLU A N 1
ATOM 672 C CA . GLU A 1 95 ? -19.890 -2.953 -2.218 1.00 98.56 95 GLU A CA 1
ATOM 673 C C . GLU A 1 95 ? -20.421 -3.973 -3.231 1.00 98.56 95 GLU A C 1
ATOM 675 O O . GLU A 1 95 ? -21.519 -4.516 -3.077 1.00 98.56 95 GLU A O 1
ATOM 680 N N . VAL A 1 96 ? -19.619 -4.322 -4.240 1.00 98.69 96 VAL A N 1
ATOM 681 C CA . VAL A 1 96 ? -19.973 -5.393 -5.178 1.00 98.69 96 VAL A CA 1
ATOM 682 C C . VAL A 1 96 ? -20.065 -6.733 -4.449 1.00 98.69 96 VAL A C 1
ATOM 684 O O . VAL A 1 96 ? -21.021 -7.474 -4.682 1.00 98.69 96 VAL A O 1
ATOM 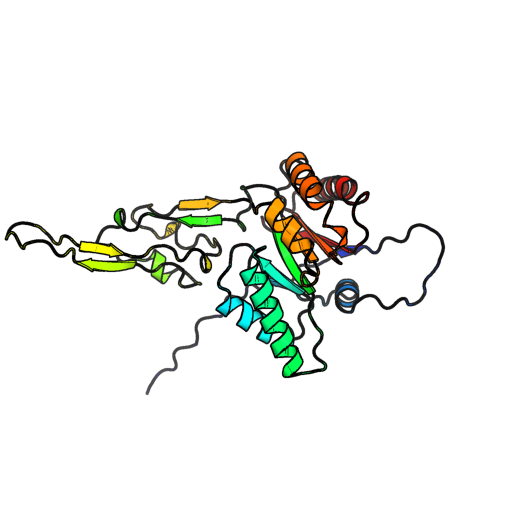687 N N . ALA A 1 97 ? -19.149 -7.038 -3.527 1.00 98.56 97 ALA A N 1
ATOM 688 C CA . ALA A 1 97 ? -19.219 -8.258 -2.723 1.00 98.56 97 ALA A CA 1
ATOM 689 C C . ALA A 1 97 ? -20.503 -8.307 -1.880 1.00 98.56 97 ALA A C 1
ATOM 691 O O . ALA A 1 97 ? -21.196 -9.327 -1.877 1.00 98.56 97 ALA A O 1
ATOM 692 N N . ALA A 1 98 ? -20.860 -7.191 -1.237 1.00 97.88 98 ALA A N 1
ATOM 693 C CA . ALA A 1 98 ? -22.091 -7.056 -0.462 1.00 97.88 98 ALA A CA 1
ATOM 694 C C . ALA A 1 98 ? -23.353 -7.207 -1.327 1.00 97.88 98 ALA A C 1
ATOM 696 O O . ALA A 1 98 ? -24.343 -7.785 -0.883 1.00 97.88 98 ALA A O 1
ATOM 697 N N . SER A 1 99 ? -23.319 -6.766 -2.589 1.00 98.31 99 SER A N 1
ATOM 698 C CA . SER A 1 99 ? -24.432 -6.977 -3.525 1.00 98.31 99 SER A CA 1
ATOM 699 C C . SER A 1 99 ? -24.625 -8.450 -3.922 1.00 98.31 99 SER A C 1
ATOM 701 O O . SER A 1 99 ? -25.752 -8.870 -4.190 1.00 98.31 99 SER A O 1
ATOM 703 N N . ILE A 1 100 ? -23.545 -9.245 -3.940 1.00 98.12 100 ILE A N 1
ATOM 704 C CA . ILE A 1 100 ? -23.574 -10.680 -4.271 1.00 98.12 100 ILE A CA 1
ATOM 705 C C . ILE A 1 100 ? -23.984 -11.508 -3.048 1.00 98.12 100 ILE A C 1
ATOM 707 O O . ILE A 1 100 ? -24.817 -12.409 -3.160 1.00 98.12 100 ILE A O 1
ATOM 711 N N . VAL A 1 101 ? -23.408 -11.209 -1.881 1.00 97.50 101 VAL A N 1
ATOM 712 C CA . VAL A 1 101 ? -23.707 -11.871 -0.605 1.00 97.50 101 VAL A CA 1
ATOM 713 C C . VAL A 1 101 ? -24.073 -10.796 0.425 1.00 97.50 101 VAL A C 1
ATOM 715 O O . VAL A 1 101 ? -23.191 -10.292 1.112 1.00 97.50 101 VAL A O 1
ATOM 718 N N . PRO A 1 102 ? -25.369 -10.468 0.603 1.00 94.50 102 PRO A N 1
ATOM 719 C CA . PRO A 1 102 ? -25.804 -9.393 1.508 1.00 94.50 102 PRO A CA 1
ATOM 720 C C . PRO A 1 102 ? -25.437 -9.587 2.982 1.00 94.50 102 PRO A C 1
ATOM 722 O O . PRO A 1 102 ? -25.481 -8.644 3.764 1.00 94.50 102 PRO A O 1
ATOM 725 N N . THR A 1 103 ? -25.104 -10.816 3.379 1.00 95.38 103 THR A N 1
ATOM 726 C CA . THR A 1 103 ? -24.667 -11.162 4.737 1.00 95.38 103 THR A CA 1
ATOM 727 C C . THR A 1 103 ? -23.147 -11.178 4.891 1.00 95.38 103 THR A C 1
ATOM 729 O O . THR A 1 103 ? -22.665 -11.567 5.953 1.00 95.38 103 THR A O 1
ATOM 732 N N . VAL A 1 104 ? -22.383 -10.846 3.842 1.00 95.94 104 VAL A N 1
ATOM 733 C CA . VAL A 1 104 ? -20.921 -10.803 3.922 1.00 95.94 104 VAL A CA 1
ATOM 734 C C . VAL A 1 104 ? -20.504 -9.728 4.916 1.00 95.94 104 VAL A C 1
ATOM 736 O O . VAL A 1 104 ? -21.069 -8.633 4.957 1.00 95.94 104 VAL A O 1
ATOM 739 N N . GLN A 1 105 ? -19.518 -10.047 5.745 1.00 95.00 105 GLN A N 1
ATOM 740 C CA . GLN A 1 105 ? -18.958 -9.067 6.655 1.00 95.00 105 GLN A CA 1
ATOM 741 C C . GLN A 1 105 ? -18.146 -8.051 5.856 1.00 95.00 105 GLN A C 1
ATOM 743 O O . GLN A 1 105 ? -17.231 -8.420 5.125 1.00 95.00 105 GLN A O 1
ATOM 748 N N . ARG A 1 106 ? -18.468 -6.766 6.017 1.00 97.19 106 ARG A N 1
ATOM 749 C CA . ARG A 1 106 ? -17.673 -5.686 5.438 1.00 97.19 106 ARG A CA 1
ATOM 750 C C . ARG A 1 106 ? -16.310 -5.611 6.151 1.00 97.19 106 ARG A C 1
ATOM 752 O O . ARG A 1 106 ? -16.304 -5.382 7.366 1.00 97.19 106 ARG A O 1
ATOM 759 N N . PRO A 1 107 ? -15.175 -5.779 5.450 1.00 98.00 107 PRO A N 1
ATOM 760 C CA . PRO A 1 107 ? -13.862 -5.537 6.034 1.00 98.00 107 PRO A CA 1
ATOM 761 C C . PRO A 1 107 ? -13.682 -4.052 6.344 1.00 98.00 107 PRO A C 1
ATOM 763 O O . PRO A 1 107 ? -14.344 -3.195 5.757 1.00 98.00 107 PRO A O 1
ATOM 766 N N . TRP A 1 108 ? -12.760 -3.740 7.248 1.00 98.19 108 TRP A N 1
ATOM 767 C CA . TRP A 1 108 ? -12.244 -2.380 7.366 1.00 98.19 108 TRP A CA 1
ATOM 768 C C . TRP A 1 108 ? -11.331 -2.050 6.190 1.00 98.19 108 TRP A C 1
ATOM 770 O O . TRP A 1 108 ? -10.487 -2.864 5.819 1.00 98.19 108 TRP A O 1
ATOM 780 N N . LEU A 1 109 ? -11.474 -0.849 5.631 1.00 98.56 109 LEU A N 1
ATOM 781 C CA . LEU A 1 109 ? -10.494 -0.298 4.699 1.00 98.56 109 LEU A CA 1
ATOM 782 C C . LEU A 1 109 ? -9.387 0.412 5.482 1.00 98.56 109 LEU A C 1
ATOM 784 O O . LEU A 1 109 ? -9.646 1.382 6.196 1.00 98.56 109 LEU A O 1
ATOM 788 N N . MET A 1 110 ? -8.160 -0.067 5.322 1.00 98.50 110 MET A N 1
ATOM 789 C CA . MET A 1 110 ? -6.945 0.504 5.887 1.00 98.50 110 MET A CA 1
ATOM 790 C C . MET A 1 110 ? -6.101 1.152 4.786 1.00 98.50 110 MET A C 1
ATOM 792 O O . MET A 1 110 ? -5.893 0.554 3.735 1.00 98.50 110 MET A O 1
ATOM 796 N N . ILE A 1 111 ? -5.611 2.367 5.022 1.00 98.56 111 ILE A N 1
ATOM 797 C CA . ILE A 1 111 ? -4.598 2.985 4.155 1.00 98.56 111 ILE A CA 1
ATOM 798 C C . ILE A 1 111 ? -3.229 2.939 4.828 1.00 98.56 111 ILE A C 1
ATOM 800 O O . ILE A 1 111 ? -3.138 3.198 6.027 1.00 98.56 111 ILE A O 1
ATOM 804 N N . SER A 1 112 ? -2.168 2.656 4.076 1.00 97.56 112 SER A N 1
ATOM 805 C CA . SER A 1 112 ? -0.799 2.638 4.607 1.00 97.56 112 SER A CA 1
ATOM 806 C C . SER A 1 112 ? 0.009 3.881 4.216 1.00 97.56 112 SER A C 1
ATOM 808 O O . SER A 1 112 ? 0.021 4.318 3.058 1.00 97.56 112 SER A O 1
ATOM 810 N N . VAL A 1 113 ? 0.722 4.437 5.197 1.00 97.62 113 VAL A N 1
ATOM 811 C CA . VAL A 1 113 ? 1.649 5.571 5.068 1.00 97.62 113 VAL A CA 1
ATOM 812 C C . VAL A 1 113 ? 2.958 5.288 5.800 1.00 97.62 113 VAL A C 1
ATOM 814 O O . VAL A 1 113 ? 3.017 4.397 6.641 1.00 97.62 113 VAL A O 1
ATOM 817 N N . ASN A 1 114 ? 3.995 6.062 5.504 1.00 95.69 114 ASN A N 1
ATOM 818 C CA . ASN A 1 114 ? 5.299 5.997 6.151 1.00 95.69 114 ASN A CA 1
ATOM 819 C C . ASN A 1 114 ? 5.693 7.342 6.753 1.00 95.69 114 ASN A C 1
ATOM 821 O O . ASN A 1 114 ? 5.357 8.395 6.210 1.00 95.69 114 ASN A O 1
ATOM 825 N N . ASP A 1 115 ? 6.440 7.302 7.854 1.00 94.31 115 ASP A N 1
ATOM 826 C CA . ASP A 1 115 ? 7.030 8.497 8.459 1.00 94.31 115 ASP A CA 1
ATOM 827 C C . ASP A 1 115 ? 8.357 8.916 7.802 1.00 94.31 115 ASP A C 1
ATOM 829 O O . ASP A 1 115 ? 8.740 10.082 7.898 1.00 94.31 115 ASP A O 1
ATOM 833 N N . ASP A 1 116 ? 9.045 8.003 7.102 1.00 90.94 116 ASP A N 1
ATOM 834 C CA . ASP A 1 116 ? 10.340 8.255 6.471 1.00 90.94 116 ASP A CA 1
ATOM 835 C C . ASP A 1 116 ? 10.588 7.477 5.162 1.00 90.94 116 ASP A C 1
ATOM 837 O O . ASP A 1 116 ? 9.939 6.482 4.854 1.00 90.94 116 ASP A O 1
ATOM 841 N N . CYS A 1 117 ? 11.566 7.929 4.368 1.00 88.62 117 CYS A N 1
ATOM 842 C CA . CYS A 1 117 ? 11.869 7.382 3.038 1.00 88.62 117 CYS A CA 1
ATOM 843 C C . CYS A 1 117 ? 12.759 6.122 3.027 1.00 88.62 117 CYS A C 1
ATOM 845 O O . CYS A 1 117 ? 13.185 5.679 1.957 1.00 88.62 117 CYS A O 1
ATOM 847 N N . ARG A 1 118 ? 13.117 5.566 4.186 1.00 89.56 118 ARG A N 1
ATOM 848 C CA . ARG A 1 118 ? 13.956 4.360 4.291 1.00 89.56 118 ARG A CA 1
ATOM 849 C C . ARG A 1 118 ? 13.123 3.086 4.234 1.00 89.56 118 ARG A C 1
ATOM 851 O O . ARG A 1 118 ? 13.696 2.022 4.020 1.00 89.56 118 ARG A O 1
ATOM 858 N N . ASP A 1 119 ? 11.812 3.205 4.398 1.00 89.69 119 ASP A N 1
ATOM 859 C CA . ASP A 1 119 ? 10.882 2.095 4.283 1.00 89.69 119 ASP A CA 1
ATOM 860 C C . ASP A 1 119 ? 10.887 1.496 2.866 1.00 89.69 119 ASP A C 1
ATOM 862 O O . ASP A 1 119 ? 10.614 2.162 1.861 1.00 89.69 119 ASP A O 1
ATOM 866 N N . LEU A 1 120 ? 11.202 0.203 2.786 1.00 90.00 120 LEU A N 1
ATOM 867 C CA . LEU A 1 120 ? 11.287 -0.542 1.535 1.00 90.00 120 LEU A CA 1
ATOM 868 C C . LEU A 1 120 ? 9.921 -0.835 0.902 1.00 90.00 120 LEU A C 1
ATOM 870 O O . LEU A 1 120 ? 9.886 -1.213 -0.275 1.00 90.00 120 LEU A O 1
ATOM 874 N N . HIS A 1 121 ? 8.823 -0.650 1.638 1.00 91.81 121 HIS A N 1
ATOM 875 C CA . HIS A 1 121 ? 7.455 -0.745 1.128 1.00 91.81 121 HIS A CA 1
ATOM 876 C C . HIS A 1 121 ? 7.028 0.506 0.348 1.00 91.81 121 HIS A C 1
ATOM 878 O O . HIS A 1 121 ? 6.072 0.426 -0.426 1.00 91.81 121 HIS A O 1
ATOM 884 N N . PHE A 1 122 ? 7.742 1.632 0.499 1.00 95.56 122 PHE A N 1
ATOM 885 C CA . PHE A 1 122 ? 7.462 2.924 -0.147 1.00 95.56 122 PHE A CA 1
ATOM 886 C C . PHE A 1 122 ? 8.566 3.291 -1.133 1.00 95.56 122 PHE A C 1
ATOM 888 O O . PHE A 1 122 ? 9.269 4.296 -1.006 1.00 95.56 122 PHE A O 1
ATOM 895 N N . ARG A 1 123 ? 8.733 2.439 -2.144 1.00 96.25 123 ARG A N 1
ATOM 896 C CA . ARG A 1 123 ? 9.674 2.653 -3.243 1.00 96.25 123 ARG A CA 1
ATOM 897 C C . ARG A 1 123 ? 9.149 2.061 -4.535 1.00 96.25 123 ARG A C 1
ATOM 899 O O . ARG A 1 123 ? 8.396 1.090 -4.523 1.00 96.25 123 ARG A O 1
ATOM 906 N N . LYS A 1 124 ? 9.609 2.586 -5.663 1.00 97.56 124 LYS A N 1
ATOM 907 C CA . LYS A 1 124 ? 9.303 2.049 -6.995 1.00 97.56 124 LYS A CA 1
ATOM 908 C C . LYS A 1 124 ? 10.576 1.912 -7.819 1.00 97.56 124 LYS A C 1
ATOM 910 O O . LYS A 1 124 ? 11.593 2.533 -7.519 1.00 97.56 124 LYS A O 1
ATOM 915 N N . ALA A 1 125 ? 10.539 1.041 -8.820 1.00 97.75 125 ALA A N 1
ATOM 916 C CA . ALA A 1 125 ? 11.609 0.968 -9.803 1.00 97.75 125 ALA A CA 1
ATOM 917 C C . ALA A 1 125 ? 11.534 2.190 -10.725 1.00 97.75 125 ALA A C 1
ATOM 919 O O . ALA A 1 125 ? 10.442 2.619 -11.085 1.00 97.75 125 ALA A O 1
ATOM 920 N N . GLU A 1 126 ? 12.682 2.706 -11.141 1.00 97.12 126 GLU A N 1
ATOM 921 C CA . GLU A 1 126 ? 12.774 3.792 -12.112 1.00 97.12 126 GLU A CA 1
ATOM 922 C C . GLU A 1 126 ? 13.980 3.566 -13.025 1.00 97.12 126 GLU A C 1
ATOM 924 O O . GLU A 1 126 ? 15.035 3.109 -12.572 1.00 97.12 126 GLU A O 1
ATOM 929 N N . PHE A 1 127 ? 13.818 3.864 -14.311 1.00 95.81 127 PHE A N 1
ATOM 930 C CA . PHE A 1 127 ? 14.892 3.925 -15.297 1.00 95.81 127 PHE A CA 1
ATOM 931 C C . PHE A 1 127 ? 14.425 4.736 -16.512 1.00 95.81 127 PHE A C 1
ATOM 933 O O . PHE A 1 127 ? 13.222 4.821 -16.767 1.00 95.81 127 PHE A O 1
ATOM 940 N N . ASP A 1 128 ? 15.372 5.287 -17.269 1.00 94.19 128 ASP A N 1
ATOM 941 C CA . ASP A 1 128 ? 15.088 5.921 -18.556 1.00 94.19 128 ASP A CA 1
ATOM 942 C C . ASP A 1 128 ? 15.073 4.850 -19.669 1.00 94.19 128 ASP A C 1
ATOM 944 O O . ASP A 1 128 ? 16.066 4.127 -19.828 1.00 94.19 128 ASP A O 1
ATOM 948 N N . PRO A 1 129 ? 13.973 4.669 -20.427 1.00 91.38 129 PRO A N 1
ATOM 949 C CA . PRO A 1 129 ? 13.944 3.733 -21.550 1.00 91.38 129 PRO A CA 1
ATOM 950 C C . PRO A 1 129 ? 14.974 4.061 -22.644 1.00 91.38 129 PRO A C 1
ATOM 952 O O . PRO A 1 129 ? 15.427 3.128 -23.314 1.00 91.38 129 PRO A O 1
ATOM 955 N N . ASP A 1 130 ? 15.384 5.325 -22.799 1.00 89.69 130 ASP A N 1
ATOM 956 C CA . ASP A 1 130 ? 16.395 5.740 -23.782 1.00 89.69 130 ASP A CA 1
ATOM 957 C C . ASP A 1 130 ? 17.813 5.269 -23.390 1.00 89.69 130 ASP A C 1
ATOM 959 O O . ASP A 1 130 ? 18.667 5.075 -24.258 1.00 89.69 130 ASP A O 1
ATOM 963 N N . ASP A 1 131 ? 18.051 4.977 -22.106 1.00 90.38 131 ASP A N 1
ATOM 964 C CA . ASP A 1 131 ? 19.308 4.396 -21.611 1.00 90.38 131 ASP A CA 1
ATOM 965 C C . ASP A 1 131 ? 19.393 2.868 -21.809 1.00 90.38 131 ASP A C 1
ATOM 967 O O . ASP A 1 131 ? 20.429 2.250 -21.523 1.00 90.38 131 ASP A O 1
ATOM 971 N N . CYS A 1 132 ? 18.313 2.224 -22.271 1.00 91.75 132 CYS A N 1
ATOM 972 C CA . CYS A 1 132 ? 18.246 0.776 -22.453 1.00 91.75 132 CYS A CA 1
ATOM 973 C C . CYS A 1 132 ? 18.773 0.359 -23.844 1.00 91.75 132 CYS A C 1
ATOM 975 O O . CYS A 1 132 ? 18.175 0.718 -24.862 1.00 91.75 132 CYS A O 1
ATOM 977 N N . PRO A 1 133 ? 19.846 -0.454 -23.935 1.00 90.00 133 PRO A N 1
ATOM 978 C CA . PRO A 1 133 ? 20.400 -0.885 -25.221 1.00 90.00 133 PRO A CA 1
ATOM 979 C C . PRO A 1 133 ? 19.401 -1.695 -26.053 1.00 90.00 133 PRO A C 1
ATOM 981 O O . PRO A 1 133 ? 18.745 -2.594 -25.527 1.00 90.00 133 PRO A O 1
ATOM 984 N N . LEU A 1 134 ? 19.305 -1.436 -27.364 1.00 86.81 134 LEU A N 1
ATOM 985 C CA . LEU A 1 134 ? 18.332 -2.097 -28.254 1.00 86.81 134 LEU A CA 1
ATOM 986 C C . LEU A 1 134 ? 18.478 -3.625 -28.311 1.00 86.81 134 LEU A C 1
ATOM 988 O O . LEU A 1 134 ? 17.490 -4.326 -28.521 1.00 86.81 134 LEU A O 1
ATOM 992 N N . ASP A 1 135 ? 19.678 -4.148 -28.069 1.00 87.25 135 ASP A N 1
ATOM 993 C CA . ASP A 1 135 ? 19.990 -5.577 -27.989 1.00 87.25 135 ASP A CA 1
ATOM 994 C C . ASP A 1 135 ? 19.691 -6.202 -26.610 1.00 87.25 135 ASP A C 1
ATOM 996 O O . ASP A 1 135 ? 19.876 -7.406 -26.413 1.00 87.25 135 ASP A O 1
ATOM 1000 N N . CYS A 1 136 ? 19.163 -5.424 -25.658 1.00 91.00 136 CYS A N 1
ATOM 1001 C CA . CYS A 1 136 ? 18.787 -5.908 -24.337 1.00 91.00 136 CYS A CA 1
ATOM 1002 C C . CYS A 1 136 ? 17.706 -7.002 -24.410 1.00 91.00 136 CYS A C 1
ATOM 1004 O O . CYS A 1 136 ? 16.597 -6.828 -24.940 1.00 91.00 136 CYS A O 1
ATOM 1006 N N . SER A 1 137 ? 17.996 -8.135 -23.764 1.00 92.12 137 SER A N 1
ATOM 1007 C CA . SER A 1 137 ? 17.091 -9.286 -23.647 1.00 92.12 137 SER A CA 1
ATOM 1008 C C . SER A 1 137 ? 15.887 -9.053 -22.718 1.00 92.12 137 SER A C 1
ATOM 1010 O O . SER A 1 137 ? 15.025 -9.935 -22.613 1.00 92.12 137 SER A O 1
ATOM 1012 N N . LYS A 1 138 ? 15.832 -7.876 -22.068 1.00 93.75 138 LYS A N 1
ATOM 1013 C CA . LYS A 1 138 ? 14.789 -7.398 -21.141 1.00 93.75 138 LYS A CA 1
ATOM 1014 C C . LYS A 1 138 ? 14.457 -8.397 -20.019 1.00 93.75 138 LYS A C 1
ATOM 1016 O O . LYS A 1 138 ? 13.308 -8.810 -19.872 1.00 93.75 138 LYS A O 1
ATOM 1021 N N . PRO A 1 139 ? 15.443 -8.817 -19.203 1.00 96.06 139 PRO A N 1
ATOM 1022 C CA . PRO A 1 139 ? 15.179 -9.710 -18.072 1.00 96.06 139 PRO A CA 1
ATOM 1023 C C . PRO A 1 139 ? 14.323 -9.044 -16.983 1.00 96.06 139 PRO A C 1
ATOM 1025 O O . PRO A 1 139 ? 13.568 -9.731 -16.301 1.00 96.06 139 PRO A O 1
ATOM 1028 N N . CYS A 1 140 ? 14.398 -7.714 -16.849 1.00 97.06 140 CYS A N 1
ATOM 1029 C CA . CYS A 1 140 ? 13.602 -6.933 -15.903 1.00 97.06 140 CYS A CA 1
ATOM 1030 C C . CYS A 1 140 ? 12.090 -7.034 -16.161 1.00 97.06 140 CYS A C 1
ATOM 1032 O O . CYS A 1 140 ? 11.334 -7.172 -15.206 1.00 97.06 140 CYS A O 1
ATOM 1034 N N . GLU A 1 141 ? 11.665 -7.027 -17.428 1.00 96.19 141 GLU A N 1
ATOM 1035 C CA . GLU A 1 141 ? 10.267 -7.221 -17.833 1.00 96.19 141 GLU A CA 1
ATOM 1036 C C . GLU A 1 141 ? 9.782 -8.627 -17.460 1.00 96.19 141 GLU A C 1
ATOM 1038 O O . GLU A 1 141 ? 8.761 -8.777 -16.803 1.00 96.19 141 GLU A O 1
ATOM 1043 N N . LYS A 1 142 ? 10.582 -9.659 -17.757 1.00 95.19 142 LYS A N 1
ATOM 1044 C CA . LYS A 1 142 ? 10.220 -11.066 -17.505 1.00 95.19 142 LYS A CA 1
ATOM 1045 C C . LYS A 1 142 ? 10.123 -11.437 -16.026 1.00 95.19 142 LYS A C 1
ATOM 1047 O O . LYS A 1 142 ? 9.397 -12.362 -15.681 1.00 95.19 142 LYS A O 1
ATOM 1052 N N . VAL A 1 143 ? 10.915 -10.794 -15.166 1.00 97.25 143 VAL A N 1
ATOM 1053 C CA . VAL A 1 143 ? 10.938 -11.095 -13.725 1.00 97.25 143 VAL A CA 1
ATOM 1054 C C . VAL A 1 143 ? 9.926 -10.262 -12.936 1.00 97.25 143 VAL A C 1
ATOM 1056 O O . VAL A 1 143 ? 9.742 -10.516 -11.745 1.00 97.25 143 VAL A O 1
ATOM 1059 N N . CYS A 1 144 ? 9.317 -9.242 -13.552 1.00 97.50 144 CYS A N 1
ATOM 1060 C CA . CYS A 1 144 ? 8.402 -8.341 -12.868 1.00 97.50 144 CYS A CA 1
ATOM 1061 C C . CYS A 1 144 ? 7.081 -9.067 -12.567 1.00 97.50 144 CYS A C 1
ATOM 1063 O O . CYS A 1 144 ? 6.341 -9.377 -13.492 1.00 97.50 144 CYS A O 1
ATOM 1065 N N . PRO A 1 145 ? 6.743 -9.323 -11.293 1.00 95.81 145 PRO A N 1
ATOM 1066 C CA . PRO A 1 145 ? 5.554 -10.106 -10.953 1.00 95.81 145 PRO A CA 1
ATOM 1067 C C . PRO A 1 145 ? 4.235 -9.357 -11.189 1.00 95.81 145 PRO A C 1
ATOM 1069 O O . PRO A 1 145 ? 3.189 -9.988 -11.215 1.00 95.81 145 PRO A O 1
ATOM 1072 N N . ALA A 1 146 ? 4.286 -8.030 -11.329 1.00 95.38 146 ALA A N 1
ATOM 1073 C CA . ALA A 1 146 ? 3.121 -7.176 -11.562 1.00 95.38 146 ALA A CA 1
ATOM 1074 C C . ALA A 1 146 ? 3.037 -6.665 -13.011 1.00 95.38 146 ALA A C 1
ATOM 1076 O O . ALA A 1 146 ? 2.308 -5.712 -13.274 1.00 95.38 146 ALA A O 1
ATOM 1077 N N . ASP A 1 147 ? 3.850 -7.212 -13.927 1.00 96.38 147 ASP A N 1
ATOM 1078 C CA . ASP A 1 147 ? 3.947 -6.743 -15.318 1.00 96.38 147 ASP A CA 1
ATOM 1079 C C . ASP A 1 147 ? 4.101 -5.210 -15.419 1.00 96.38 147 ASP A C 1
ATOM 1081 O O . ASP A 1 147 ? 3.560 -4.543 -16.301 1.00 96.38 147 ASP A O 1
ATOM 1085 N N . ALA A 1 148 ? 4.837 -4.631 -14.465 1.00 97.50 148 ALA A N 1
ATOM 1086 C CA . ALA A 1 148 ? 4.976 -3.189 -14.285 1.00 97.50 148 ALA A CA 1
ATOM 1087 C C . ALA A 1 148 ? 6.089 -2.581 -15.146 1.00 97.50 148 ALA A C 1
ATOM 1089 O O . ALA A 1 148 ? 6.432 -1.422 -14.961 1.00 97.50 148 ALA A O 1
ATOM 1090 N N . ILE A 1 149 ? 6.706 -3.347 -16.045 1.00 97.19 149 ILE A N 1
ATOM 1091 C CA . ILE A 1 149 ? 7.736 -2.864 -16.966 1.00 97.19 149 ILE A CA 1
ATOM 1092 C C . ILE A 1 149 ? 7.285 -3.228 -18.374 1.00 97.19 149 ILE A C 1
ATOM 1094 O O . ILE A 1 149 ? 7.068 -4.401 -18.655 1.00 97.19 149 ILE A O 1
ATOM 1098 N N . SER A 1 150 ? 7.163 -2.240 -19.258 1.00 94.62 150 SER A N 1
ATOM 1099 C CA . SER A 1 150 ? 6.818 -2.462 -20.663 1.00 94.62 150 SER A CA 1
ATOM 1100 C C . SER A 1 150 ? 7.757 -1.664 -21.552 1.00 94.62 150 SER A C 1
ATOM 1102 O O . SER A 1 150 ? 7.725 -0.435 -21.537 1.00 94.62 150 SER A O 1
ATOM 1104 N N . LEU A 1 151 ? 8.600 -2.358 -22.319 1.00 91.00 151 LEU A N 1
ATOM 1105 C CA . LEU A 1 151 ? 9.524 -1.738 -23.267 1.00 91.00 151 LEU A CA 1
ATOM 1106 C C . LEU A 1 151 ? 9.222 -2.217 -24.682 1.00 91.00 151 LEU A C 1
ATOM 1108 O O . LEU A 1 151 ? 9.492 -3.363 -25.050 1.00 91.00 151 LEU A O 1
ATOM 1112 N N . LYS A 1 152 ? 8.681 -1.317 -25.502 1.00 88.50 152 LYS A N 1
ATOM 1113 C CA . LYS A 1 152 ? 8.345 -1.593 -26.902 1.00 88.50 152 LYS A CA 1
ATOM 1114 C C . LYS A 1 152 ? 9.371 -0.945 -27.811 1.00 88.50 152 LYS A C 1
ATOM 1116 O O . LYS A 1 152 ? 9.731 0.210 -27.624 1.00 88.50 152 LYS A O 1
ATOM 1121 N N . HIS A 1 153 ? 9.852 -1.694 -28.795 1.00 84.19 153 HIS A N 1
ATOM 1122 C CA . HIS A 1 153 ? 10.760 -1.144 -29.792 1.00 84.19 153 HIS A CA 1
ATOM 1123 C C . HIS A 1 153 ? 9.982 -0.222 -30.736 1.00 84.19 153 HIS A C 1
ATOM 1125 O O . HIS A 1 153 ? 9.022 -0.663 -31.372 1.00 84.19 153 HIS A O 1
ATOM 1131 N N . SER A 1 154 ? 10.425 1.024 -30.856 1.00 81.38 154 SER A N 1
ATOM 1132 C CA . SER A 1 154 ? 9.873 2.024 -31.766 1.00 81.38 154 SER A CA 1
ATOM 1133 C C . SER A 1 154 ? 10.927 2.411 -32.801 1.00 81.38 154 SER A C 1
ATOM 1135 O O . SER A 1 154 ? 12.106 2.578 -32.474 1.00 81.38 154 SER A O 1
ATOM 1137 N N . MET A 1 155 ? 10.524 2.488 -34.072 1.00 76.56 155 MET A N 1
ATOM 1138 C CA . MET A 1 155 ? 11.390 2.996 -35.138 1.00 76.56 155 MET A CA 1
ATOM 1139 C C . MET A 1 155 ? 11.229 4.512 -35.214 1.00 76.56 155 MET A C 1
ATOM 1141 O O . MET A 1 155 ? 10.107 5.010 -35.211 1.00 76.56 155 MET A O 1
ATOM 1145 N N . VAL A 1 156 ? 12.334 5.249 -35.305 1.00 67.50 156 VAL A N 1
ATOM 1146 C CA . VAL A 1 156 ? 12.268 6.694 -35.539 1.00 67.50 156 VAL A CA 1
ATOM 1147 C C . VAL A 1 156 ? 12.048 6.935 -37.035 1.00 67.50 156 VAL A C 1
ATOM 1149 O O . VAL A 1 156 ? 12.903 6.573 -37.845 1.00 67.50 156 VAL A O 1
ATOM 1152 N N . ASP A 1 157 ? 10.924 7.556 -37.404 1.00 57.78 157 ASP A N 1
ATOM 1153 C CA . ASP A 1 157 ? 10.651 8.009 -38.775 1.00 57.78 157 ASP A CA 1
ATOM 1154 C C . ASP A 1 157 ? 11.624 9.141 -39.158 1.00 57.78 157 ASP A C 1
ATOM 1156 O O . ASP A 1 157 ? 11.373 10.325 -38.936 1.00 57.78 157 ASP A O 1
ATOM 1160 N N . GLY A 1 158 ? 12.779 8.771 -39.711 1.00 58.00 158 GLY A N 1
ATOM 1161 C CA . GLY A 1 158 ? 13.771 9.680 -40.284 1.00 58.00 158 GLY A CA 1
ATOM 1162 C C . GLY A 1 158 ? 14.275 9.158 -41.629 1.00 58.00 158 GLY A C 1
ATOM 1163 O O . GLY A 1 158 ? 14.344 7.947 -41.842 1.00 58.00 158 GLY A O 1
ATOM 1164 N N . GLU A 1 159 ? 14.602 10.064 -42.558 1.00 49.56 159 GLU A N 1
ATOM 1165 C CA . GLU A 1 159 ? 15.105 9.720 -43.895 1.00 49.56 159 GLU A CA 1
ATOM 1166 C C . GLU A 1 159 ? 16.243 8.692 -43.823 1.00 49.56 159 GLU A C 1
ATOM 1168 O O . GLU A 1 159 ? 17.286 8.914 -43.205 1.00 49.56 159 GLU A O 1
ATOM 1173 N N . ARG A 1 160 ? 16.033 7.549 -44.488 1.00 52.12 160 ARG A N 1
ATOM 1174 C CA . ARG A 1 160 ? 17.012 6.467 -44.619 1.00 52.12 160 ARG A CA 1
ATOM 1175 C C . ARG A 1 160 ? 18.243 6.969 -45.370 1.00 52.12 160 ARG A C 1
ATOM 1177 O O . ARG A 1 160 ? 18.308 6.881 -46.594 1.00 52.12 160 ARG A O 1
ATOM 1184 N N . THR A 1 161 ? 19.255 7.423 -44.643 1.00 53.12 161 THR A N 1
ATOM 1185 C CA . THR A 1 161 ? 20.618 7.452 -45.173 1.00 53.12 161 THR A CA 1
ATOM 1186 C C . THR A 1 161 ? 21.210 6.048 -45.034 1.00 53.12 161 THR A C 1
ATOM 1188 O O . THR A 1 161 ? 21.047 5.383 -44.015 1.00 53.12 161 THR A O 1
ATOM 1191 N N . LEU A 1 162 ? 21.847 5.551 -46.097 1.00 53.03 162 LEU A N 1
ATOM 1192 C CA . LEU A 1 162 ? 22.342 4.170 -46.255 1.00 53.03 162 LEU A CA 1
ATOM 1193 C C . LEU A 1 162 ? 23.458 3.755 -45.265 1.00 53.03 162 LEU A C 1
ATOM 1195 O O . LEU A 1 162 ? 24.074 2.709 -45.450 1.00 53.03 162 LEU A O 1
ATOM 1199 N N . SER A 1 163 ? 23.729 4.556 -44.232 1.00 53.47 163 SER A N 1
ATOM 1200 C CA . SER A 1 163 ? 24.876 4.416 -43.332 1.00 53.47 163 SER A CA 1
ATOM 1201 C C . SER A 1 163 ? 24.547 4.479 -41.836 1.00 53.47 163 SER A C 1
ATOM 1203 O O . SER A 1 163 ? 25.480 4.408 -41.042 1.00 53.47 163 SER A O 1
ATOM 1205 N N . ASP A 1 164 ? 23.280 4.611 -41.428 1.00 50.56 164 ASP A N 1
ATOM 1206 C CA . ASP A 1 164 ? 22.926 4.709 -40.002 1.00 50.56 164 ASP A CA 1
ATOM 1207 C C . ASP A 1 164 ? 22.480 3.335 -39.450 1.00 50.56 164 ASP A C 1
ATOM 1209 O O . ASP A 1 164 ? 21.470 2.793 -39.921 1.00 50.56 164 ASP A O 1
ATOM 1213 N N . PRO A 1 165 ? 23.220 2.705 -38.511 1.00 54.84 165 PRO A N 1
ATOM 1214 C CA . PRO A 1 165 ? 22.743 1.505 -37.827 1.00 54.84 165 PRO A CA 1
ATOM 1215 C C . PRO A 1 165 ? 21.432 1.828 -37.100 1.00 54.84 165 PRO A C 1
ATOM 1217 O O . PRO A 1 165 ? 21.293 2.920 -36.567 1.00 54.84 165 PRO A O 1
ATOM 1220 N N . LEU A 1 166 ? 20.473 0.889 -37.124 1.00 57.34 166 LEU A N 1
ATOM 1221 C CA . LEU A 1 166 ? 19.103 1.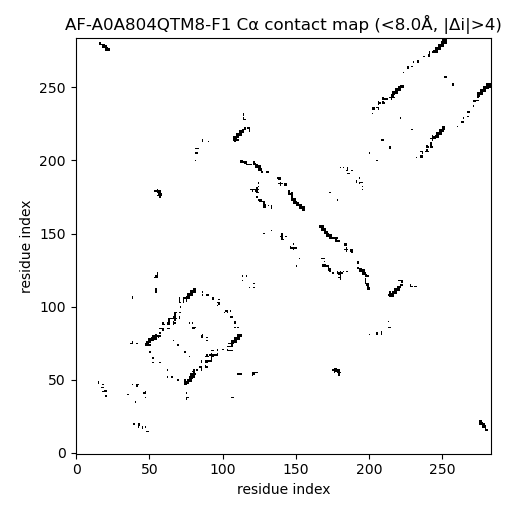013 -36.596 1.00 57.34 166 LEU A CA 1
ATOM 1222 C C . LEU A 1 166 ? 18.938 2.139 -35.553 1.00 57.34 166 LEU A C 1
ATOM 1224 O O . LEU A 1 166 ? 19.211 1.932 -34.371 1.00 57.34 166 LEU A O 1
ATOM 1228 N N . ARG A 1 167 ? 18.420 3.304 -35.968 1.00 63.03 167 ARG A N 1
ATOM 1229 C CA . ARG A 1 167 ? 17.870 4.313 -35.046 1.00 63.03 167 ARG A CA 1
ATOM 1230 C C . ARG A 1 167 ? 16.538 3.808 -34.485 1.00 63.03 167 ARG A C 1
ATOM 1232 O O . ARG A 1 167 ? 15.462 4.274 -34.855 1.00 63.03 167 ARG A O 1
ATOM 1239 N N . GLY A 1 168 ? 16.619 2.774 -33.658 1.00 70.62 168 GLY A N 1
ATOM 1240 C CA . GLY A 1 168 ? 15.535 2.346 -32.789 1.00 70.62 168 GLY A CA 1
ATOM 1241 C C . GLY A 1 168 ? 15.662 3.022 -31.430 1.00 70.62 168 GLY A C 1
ATOM 1242 O O . GLY A 1 168 ? 16.757 3.399 -31.016 1.00 70.62 168 GLY A O 1
ATOM 1243 N N . LYS A 1 169 ? 14.547 3.151 -30.722 1.00 82.31 169 LYS A N 1
ATOM 1244 C CA . LYS A 1 169 ? 14.535 3.432 -29.284 1.00 82.31 169 LYS A CA 1
ATOM 1245 C C . LYS A 1 169 ? 13.499 2.551 -28.605 1.00 82.31 169 LYS A C 1
ATOM 1247 O O . LYS A 1 169 ? 12.616 2.003 -29.275 1.00 82.31 169 LYS A O 1
ATOM 1252 N N . TYR A 1 170 ? 13.598 2.415 -27.291 1.00 87.19 170 TYR A N 1
ATOM 1253 C CA . TYR A 1 170 ? 12.493 1.861 -26.525 1.00 87.19 170 TYR A CA 1
ATOM 1254 C C . TYR A 1 170 ? 11.510 2.966 -26.152 1.00 87.19 170 TYR A C 1
ATOM 1256 O O . TYR A 1 170 ? 11.892 4.061 -25.764 1.00 87.19 170 TYR A O 1
ATOM 1264 N N . GLU A 1 171 ? 10.227 2.659 -26.268 1.00 86.75 171 GLU A N 1
ATOM 1265 C CA . GLU A 1 171 ? 9.143 3.445 -25.692 1.00 86.75 171 GLU A CA 1
ATOM 1266 C C . GLU A 1 171 ? 8.516 2.671 -24.531 1.00 86.75 171 GLU A C 1
ATOM 1268 O O . GLU A 1 171 ? 8.485 1.433 -24.534 1.00 86.75 171 GLU A O 1
ATOM 1273 N N . GLY A 1 172 ? 7.996 3.407 -23.548 1.00 90.56 172 GLY A N 1
ATOM 1274 C CA . GLY A 1 172 ? 7.420 2.857 -22.324 1.00 90.56 172 GLY A CA 1
ATOM 1275 C C . GLY A 1 172 ? 8.340 3.067 -21.126 1.00 90.56 172 GLY A C 1
ATOM 1276 O O . GLY A 1 172 ? 8.859 4.161 -20.937 1.00 90.56 172 GLY A O 1
ATOM 1277 N N . GLY A 1 173 ? 8.513 2.037 -20.303 1.00 94.75 173 GLY A N 1
ATOM 1278 C CA . GLY A 1 173 ? 9.246 2.118 -19.042 1.00 94.75 173 GLY A CA 1
ATOM 1279 C C . GLY A 1 173 ? 8.517 1.389 -17.921 1.00 94.75 173 GLY A C 1
ATOM 1280 O O . GLY A 1 173 ? 7.871 0.362 -18.148 1.00 94.75 173 GLY A O 1
ATOM 1281 N N . VAL A 1 174 ? 8.638 1.917 -16.705 1.00 97.06 174 VAL A N 1
ATOM 1282 C CA . VAL A 1 174 ? 7.898 1.422 -15.543 1.00 97.06 174 VAL A CA 1
ATOM 1283 C C . VAL A 1 174 ? 6.479 1.995 -15.561 1.00 97.06 174 VAL A C 1
ATOM 1285 O O . VAL A 1 174 ? 6.298 3.205 -15.642 1.00 97.06 174 VAL A O 1
ATOM 1288 N N . ILE A 1 175 ? 5.473 1.129 -15.461 1.00 97.38 175 ILE A N 1
ATOM 1289 C CA . ILE A 1 175 ? 4.085 1.506 -15.183 1.00 97.38 175 ILE A CA 1
ATOM 1290 C C . ILE A 1 175 ? 3.993 1.721 -13.673 1.00 97.38 175 ILE A C 1
ATOM 1292 O O . ILE A 1 175 ? 3.931 0.759 -12.899 1.00 97.38 175 ILE A O 1
ATOM 1296 N N . THR A 1 176 ? 4.071 2.983 -13.259 1.00 96.25 176 THR A N 1
ATOM 1297 C CA . THR A 1 176 ? 4.226 3.392 -11.859 1.00 96.25 176 THR A CA 1
ATOM 1298 C C . THR A 1 176 ? 3.164 2.775 -10.961 1.00 96.25 176 THR A C 1
ATOM 1300 O O . THR A 1 176 ? 3.499 2.266 -9.894 1.00 96.25 176 THR A O 1
ATOM 1303 N N . GLU A 1 177 ? 1.912 2.739 -11.403 1.00 96.81 177 GLU A N 1
ATOM 1304 C CA . GLU A 1 177 ? 0.763 2.270 -10.627 1.00 96.81 177 GLU A CA 1
ATOM 1305 C C . GLU A 1 177 ? 0.868 0.773 -10.297 1.00 96.81 177 GLU A C 1
ATOM 1307 O O . GLU A 1 177 ? 0.475 0.332 -9.221 1.00 96.81 177 GLU A O 1
ATOM 1312 N N . ARG A 1 178 ? 1.482 -0.019 -11.181 1.00 96.88 178 ARG A N 1
ATOM 1313 C CA . ARG A 1 178 ? 1.679 -1.466 -10.982 1.00 96.88 178 ARG A CA 1
ATOM 1314 C C . ARG A 1 178 ? 2.942 -1.801 -10.204 1.00 96.88 178 ARG A C 1
ATOM 1316 O O . ARG A 1 178 ? 3.067 -2.888 -9.637 1.00 96.88 178 ARG A O 1
ATOM 1323 N N . CYS A 1 179 ? 3.924 -0.904 -10.201 1.00 97.75 179 CYS A N 1
ATOM 1324 C CA . CYS A 1 179 ? 5.187 -1.156 -9.530 1.00 97.75 179 CYS A CA 1
ATOM 1325 C C . CYS A 1 179 ? 5.026 -1.005 -8.015 1.00 97.75 179 CYS A C 1
ATOM 1327 O O . CYS A 1 179 ? 4.981 0.104 -7.496 1.00 97.75 179 CYS A O 1
ATOM 1329 N N . TYR A 1 180 ? 5.024 -2.129 -7.299 1.00 95.50 180 TYR A N 1
ATOM 1330 C CA . TYR A 1 180 ? 4.950 -2.148 -5.835 1.00 95.50 180 TYR A CA 1
ATOM 1331 C C . TYR A 1 180 ? 6.324 -2.232 -5.141 1.00 95.50 180 TYR A C 1
ATOM 1333 O O . TYR A 1 180 ? 6.412 -2.558 -3.963 1.00 95.50 180 TYR A O 1
ATOM 1341 N N . GLY A 1 181 ? 7.423 -1.993 -5.866 1.00 95.69 181 GLY A N 1
ATOM 1342 C CA . GLY A 1 181 ? 8.743 -1.858 -5.235 1.00 95.69 181 GLY A CA 1
ATOM 1343 C C . GLY A 1 181 ? 9.446 -3.154 -4.818 1.00 95.69 181 GLY A C 1
ATOM 1344 O O . GLY A 1 181 ? 10.414 -3.099 -4.061 1.00 95.69 181 GLY A O 1
ATOM 1345 N N . CYS A 1 182 ? 9.035 -4.324 -5.329 1.00 95.12 182 CYS A N 1
ATOM 1346 C CA . CYS A 1 182 ? 9.615 -5.622 -4.932 1.00 95.12 182 CYS A CA 1
ATOM 1347 C C . CYS A 1 182 ? 11.129 -5.774 -5.159 1.00 95.12 182 CYS A C 1
ATOM 1349 O O . CYS A 1 182 ? 11.744 -6.702 -4.640 1.00 95.12 182 CYS A O 1
ATOM 1351 N N . GLY A 1 183 ? 11.733 -4.924 -5.991 1.00 96.06 183 GLY A N 1
ATOM 1352 C CA . GLY A 1 183 ? 13.170 -4.931 -6.241 1.00 96.06 183 GLY A CA 1
ATOM 1353 C C . GLY A 1 183 ? 13.678 -6.050 -7.160 1.00 96.06 183 GLY A C 1
ATOM 1354 O O . GLY A 1 183 ? 14.860 -6.061 -7.483 1.00 96.06 183 GLY A O 1
ATOM 1355 N N . ARG A 1 184 ? 12.826 -6.976 -7.631 1.00 97.38 184 ARG A N 1
ATOM 1356 C CA . ARG A 1 184 ? 13.252 -8.139 -8.446 1.00 97.38 184 ARG A CA 1
ATOM 1357 C C . ARG A 1 184 ? 13.945 -7.757 -9.757 1.00 97.38 184 ARG A C 1
ATOM 1359 O O . ARG A 1 184 ? 14.786 -8.509 -10.236 1.00 97.38 184 ARG A O 1
ATOM 1366 N N . CYS A 1 185 ? 13.603 -6.602 -10.327 1.00 97.75 185 CYS A N 1
ATOM 1367 C CA . CYS A 1 185 ? 14.189 -6.103 -11.570 1.00 97.75 185 CYS A CA 1
ATOM 1368 C C . CYS A 1 185 ? 15.608 -5.530 -11.405 1.00 97.75 185 CYS A C 1
ATOM 1370 O O . CYS A 1 185 ? 16.361 -5.547 -12.377 1.00 97.75 185 CYS A O 1
ATOM 1372 N N . LEU A 1 186 ? 15.983 -5.067 -10.206 1.00 97.50 186 LEU A N 1
ATOM 1373 C CA . LEU A 1 186 ? 17.276 -4.424 -9.938 1.00 97.50 186 LEU A CA 1
ATOM 1374 C C . LEU A 1 186 ? 18.458 -5.372 -10.211 1.00 97.50 186 LEU A C 1
ATOM 1376 O O . LEU A 1 186 ? 19.253 -5.073 -11.097 1.00 97.50 186 LEU A O 1
ATOM 1380 N N . PRO A 1 187 ? 18.571 -6.544 -9.547 1.00 97.62 187 PRO A N 1
ATOM 1381 C CA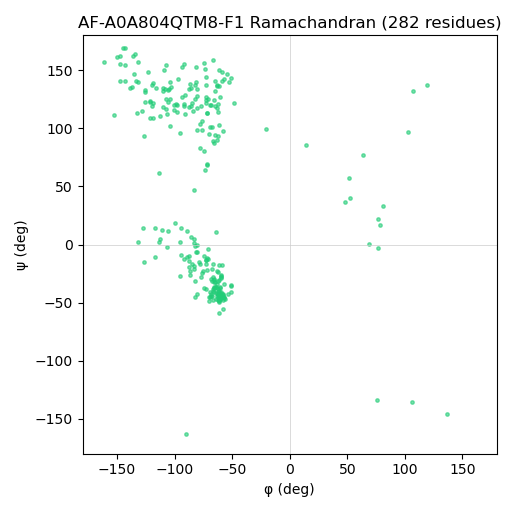 . PRO A 1 187 ? 19.758 -7.391 -9.683 1.00 97.62 187 PRO A CA 1
ATOM 1382 C C . PRO A 1 187 ? 19.851 -8.112 -11.034 1.00 97.62 187 PRO A C 1
ATOM 1384 O O . PRO A 1 187 ? 20.894 -8.678 -11.349 1.00 97.62 187 PRO A O 1
ATOM 1387 N N . VAL A 1 188 ? 18.771 -8.144 -11.824 1.00 97.56 188 VAL A N 1
ATOM 1388 C CA . VAL A 1 188 ? 18.755 -8.836 -13.123 1.00 97.56 188 VAL A CA 1
ATOM 1389 C C . VAL A 1 188 ? 19.079 -7.916 -14.296 1.00 97.56 188 VAL A C 1
ATOM 1391 O O . VAL A 1 188 ? 19.220 -8.410 -15.413 1.00 97.56 188 VAL A O 1
ATOM 1394 N N . CYS A 1 189 ? 19.157 -6.597 -14.089 1.00 96.94 189 CYS A N 1
ATOM 1395 C CA . CYS A 1 189 ? 19.500 -5.660 -15.153 1.00 96.94 189 CYS A CA 1
ATOM 1396 C C .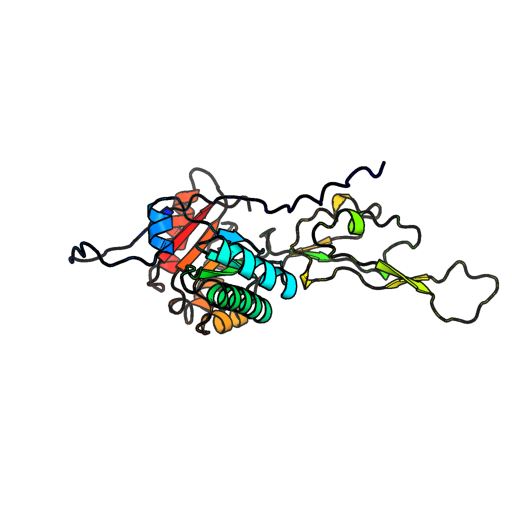 CYS A 1 189 ? 20.995 -5.796 -15.502 1.00 96.94 189 CYS A C 1
ATOM 1398 O O . CYS A 1 189 ? 21.836 -5.421 -14.688 1.00 96.94 189 CYS A O 1
ATOM 1400 N N . PRO A 1 190 ? 21.366 -6.270 -16.708 1.00 95.31 190 PRO A N 1
ATOM 1401 C CA . PRO A 1 190 ? 22.773 -6.501 -17.050 1.00 95.31 190 PRO A CA 1
ATOM 1402 C C . PRO A 1 190 ? 23.580 -5.206 -17.229 1.00 95.31 190 PRO A C 1
ATOM 1404 O O . PRO A 1 190 ? 24.803 -5.254 -17.305 1.00 95.31 190 PRO A O 1
ATOM 1407 N N . TYR A 1 191 ? 22.898 -4.061 -17.306 1.00 94.69 191 TYR A N 1
ATOM 1408 C CA . TYR A 1 191 ? 23.494 -2.741 -17.504 1.00 94.69 191 TYR A CA 1
ATOM 1409 C C . TYR A 1 191 ? 23.347 -1.827 -16.282 1.00 94.69 191 TYR A C 1
ATOM 1411 O O . TYR A 1 191 ? 23.688 -0.653 -16.385 1.00 94.69 191 TYR A O 1
ATOM 1419 N N . ASP A 1 192 ? 22.799 -2.337 -15.171 1.00 95.25 192 ASP A N 1
ATOM 1420 C CA . ASP A 1 192 ? 22.627 -1.590 -13.916 1.00 95.25 192 ASP A CA 1
ATOM 1421 C C . ASP A 1 192 ? 21.909 -0.230 -14.088 1.00 95.25 192 ASP A C 1
ATOM 1423 O O . ASP A 1 192 ? 22.285 0.791 -13.521 1.00 95.25 192 ASP A O 1
ATOM 1427 N N . ARG A 1 193 ? 20.876 -0.193 -14.946 1.00 94.88 193 ARG A N 1
ATOM 1428 C CA . ARG A 1 193 ? 20.121 1.037 -15.274 1.00 94.88 193 ARG A CA 1
ATOM 1429 C C . ARG A 1 193 ? 18.901 1.275 -14.389 1.00 94.88 193 ARG A C 1
ATOM 1431 O O . ARG A 1 193 ? 18.311 2.346 -14.449 1.00 94.88 193 ARG A O 1
ATOM 1438 N N . ILE A 1 194 ? 18.494 0.274 -13.609 1.00 96.94 194 ILE A N 1
ATOM 1439 C CA . ILE A 1 194 ? 17.268 0.325 -12.809 1.00 96.94 194 ILE A CA 1
ATOM 1440 C C . ILE A 1 194 ? 17.621 0.685 -11.377 1.00 96.94 194 ILE A C 1
ATOM 1442 O O . ILE A 1 194 ? 18.330 -0.059 -10.702 1.00 96.94 194 ILE A O 1
ATOM 1446 N N . ARG A 1 195 ? 17.056 1.787 -10.893 1.00 96.81 195 ARG A N 1
ATOM 1447 C CA . ARG A 1 195 ? 17.178 2.225 -9.501 1.00 96.81 195 ARG A CA 1
ATOM 1448 C C . ARG A 1 195 ? 15.870 2.021 -8.745 1.00 96.81 195 ARG A C 1
ATOM 1450 O O . ARG A 1 195 ? 14.796 2.019 -9.340 1.00 96.81 195 ARG A O 1
ATOM 1457 N N . ALA A 1 196 ? 15.964 1.864 -7.427 1.00 96.94 196 ALA A N 1
ATOM 1458 C CA . ALA A 1 196 ? 14.814 2.017 -6.542 1.00 96.94 196 ALA A CA 1
ATOM 1459 C C . ALA A 1 196 ? 14.736 3.473 -6.076 1.00 96.94 196 ALA A C 1
ATOM 1461 O O . ALA A 1 196 ? 15.723 4.017 -5.581 1.00 96.94 196 ALA A O 1
ATOM 1462 N N . VAL A 1 197 ? 13.565 4.080 -6.224 1.00 96.75 197 VAL A N 1
ATOM 1463 C CA . VAL A 1 197 ? 13.281 5.443 -5.779 1.00 96.75 197 VAL A CA 1
ATOM 1464 C C . VAL A 1 197 ? 12.273 5.362 -4.649 1.00 96.75 197 VAL A C 1
ATOM 1466 O O . VAL A 1 197 ? 11.128 4.962 -4.864 1.00 96.75 197 VAL A O 1
ATOM 1469 N N . SER A 1 198 ? 12.729 5.684 -3.441 1.00 96.38 198 SER A N 1
ATOM 1470 C CA . SER A 1 198 ? 11.877 5.754 -2.258 1.00 96.38 198 SER A CA 1
ATOM 1471 C C . SER A 1 198 ? 11.124 7.075 -2.191 1.00 96.38 198 SER A C 1
ATOM 1473 O O . SER A 1 198 ? 11.602 8.100 -2.681 1.00 96.38 198 SER A O 1
ATOM 1475 N N . TYR A 1 199 ? 9.969 7.064 -1.539 1.00 95.69 199 TYR A N 1
ATOM 1476 C CA . TYR A 1 199 ? 9.136 8.243 -1.344 1.00 95.69 199 TYR A CA 1
ATOM 1477 C C . TYR A 1 199 ? 8.445 8.208 0.020 1.00 95.69 199 TYR A C 1
ATOM 1479 O O . TYR A 1 199 ? 8.466 7.201 0.721 1.00 95.69 199 TYR A O 1
ATOM 1487 N N . VAL A 1 200 ? 7.844 9.332 0.400 1.00 95.75 200 VAL A N 1
ATOM 1488 C CA . VAL A 1 200 ? 6.998 9.454 1.592 1.00 95.75 200 VAL A CA 1
ATOM 1489 C C . VAL A 1 200 ? 5.609 9.867 1.132 1.00 95.75 200 VAL A C 1
ATOM 1491 O O . VAL A 1 200 ? 5.490 10.705 0.233 1.00 95.75 200 VAL A O 1
ATOM 1494 N N . ARG A 1 201 ? 4.559 9.262 1.696 1.00 96.06 201 ARG A N 1
ATOM 1495 C CA . ARG A 1 201 ? 3.178 9.681 1.412 1.00 96.06 201 ARG A CA 1
ATOM 1496 C C . ARG A 1 201 ? 2.958 11.112 1.890 1.00 96.06 201 ARG A C 1
ATOM 1498 O O . ARG A 1 201 ? 3.374 11.476 2.984 1.00 96.06 201 ARG A O 1
ATOM 1505 N N . ASP A 1 202 ? 2.296 11.920 1.065 1.00 96.12 202 ASP A N 1
ATOM 1506 C CA . ASP A 1 202 ? 2.010 13.312 1.405 1.00 96.12 202 ASP A CA 1
ATOM 1507 C C . ASP A 1 202 ? 1.055 13.375 2.619 1.00 96.12 202 ASP A C 1
ATOM 1509 O O . ASP A 1 202 ? -0.074 12.867 2.536 1.00 96.12 202 ASP A O 1
ATOM 1513 N N . PRO A 1 203 ? 1.467 13.982 3.750 1.00 95.44 203 PRO A N 1
ATOM 1514 C CA . PRO A 1 203 ? 0.638 14.030 4.953 1.00 95.44 203 PRO A CA 1
ATOM 1515 C C . PRO A 1 203 ? -0.640 14.856 4.781 1.00 95.44 203 PRO A C 1
ATOM 1517 O O . PRO A 1 203 ? -1.656 14.536 5.393 1.00 95.44 203 PRO A O 1
ATOM 1520 N N . THR A 1 204 ? -0.617 15.889 3.933 1.00 95.75 204 THR A N 1
ATOM 1521 C CA . THR A 1 204 ? -1.783 16.746 3.669 1.00 95.75 204 THR A CA 1
ATOM 1522 C C . THR A 1 204 ? -2.831 15.969 2.885 1.00 95.75 204 THR A C 1
ATOM 1524 O O . THR A 1 204 ? -3.992 15.923 3.284 1.00 95.75 204 THR A O 1
ATOM 1527 N N . MET A 1 205 ? -2.420 15.293 1.809 1.00 96.06 205 MET A N 1
ATOM 1528 C CA . MET A 1 205 ? -3.316 14.441 1.020 1.00 96.06 205 MET A CA 1
ATOM 1529 C C . MET A 1 205 ? -3.856 13.278 1.855 1.00 96.06 205 MET A C 1
ATOM 1531 O O . MET A 1 205 ? -5.038 12.951 1.760 1.00 96.06 205 MET A O 1
ATOM 1535 N N . THR A 1 206 ? -3.021 12.697 2.721 1.00 97.38 206 THR A N 1
ATOM 1536 C CA . THR A 1 206 ? -3.450 11.661 3.671 1.00 97.38 206 THR A CA 1
ATOM 1537 C C . THR A 1 206 ? -4.505 12.206 4.632 1.00 97.38 206 THR A C 1
ATOM 1539 O O . THR A 1 206 ? -5.553 11.589 4.792 1.00 97.38 206 THR A O 1
ATOM 1542 N N . ALA A 1 207 ? -4.288 13.378 5.233 1.00 97.06 207 ALA A N 1
ATOM 1543 C CA . ALA A 1 207 ? -5.260 13.993 6.135 1.00 97.06 207 ALA A CA 1
ATOM 1544 C C . ALA A 1 207 ? -6.599 14.295 5.437 1.00 97.06 207 ALA A C 1
ATOM 1546 O O . ALA A 1 207 ? -7.655 14.124 6.044 1.00 97.06 207 ALA A O 1
ATOM 1547 N N . GLU A 1 208 ? -6.583 14.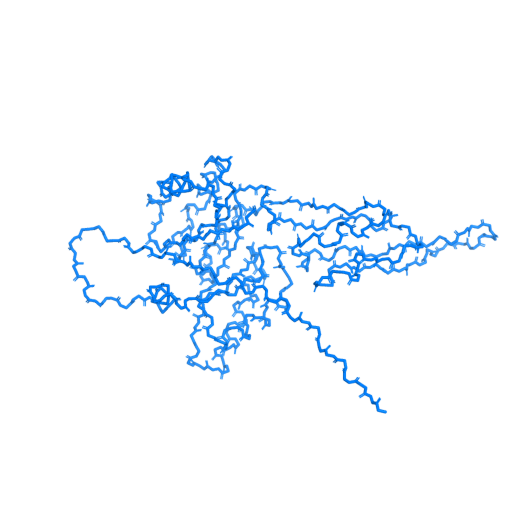708 4.164 1.00 97.06 208 GLU A N 1
ATOM 1548 C CA . GLU A 1 208 ? -7.810 14.868 3.371 1.00 97.06 208 GLU A CA 1
ATOM 1549 C C . GLU A 1 208 ? -8.508 13.528 3.099 1.00 97.06 208 GLU A C 1
ATOM 1551 O O . GLU A 1 208 ? -9.734 13.457 3.187 1.00 97.06 208 GLU A O 1
ATOM 1556 N N . LEU A 1 209 ? -7.760 12.447 2.845 1.00 97.06 209 LEU A N 1
ATOM 1557 C CA . LEU A 1 209 ? -8.340 11.104 2.734 1.00 97.06 209 LEU A CA 1
ATOM 1558 C C . LEU A 1 209 ? -8.997 10.656 4.043 1.00 97.06 209 LEU A C 1
ATOM 1560 O O . LEU A 1 209 ? -10.121 10.168 4.012 1.00 97.06 209 LEU A O 1
ATOM 1564 N N . LEU A 1 210 ? -8.350 10.884 5.189 1.00 97.19 210 LEU A N 1
ATOM 1565 C CA . LEU A 1 210 ? -8.896 10.546 6.509 1.00 97.19 210 LEU A CA 1
ATOM 1566 C C . LEU A 1 210 ? -10.131 11.376 6.892 1.00 97.19 210 LEU A C 1
ATOM 1568 O O . LEU A 1 210 ? -10.845 11.023 7.824 1.00 97.19 210 LEU A O 1
ATOM 1572 N N . LYS A 1 211 ? -10.400 12.504 6.225 1.00 96.38 211 LYS A N 1
ATOM 1573 C CA . LYS A 1 211 ? -11.642 13.276 6.422 1.00 96.38 211 LYS A CA 1
ATOM 1574 C C . LYS A 1 211 ? -12.844 12.676 5.701 1.00 96.38 211 LYS A C 1
ATOM 1576 O O . LYS A 1 211 ? -13.970 13.077 5.995 1.00 96.38 211 LYS A O 1
ATOM 1581 N N . ARG A 1 212 ? -12.618 11.756 4.764 1.00 94.25 212 ARG A N 1
ATOM 1582 C CA . ARG A 1 212 ? -13.686 11.030 4.077 1.00 94.25 212 ARG A CA 1
ATOM 1583 C C . ARG A 1 212 ? -14.289 9.981 5.014 1.00 94.25 212 ARG A C 1
ATOM 1585 O O . ARG A 1 212 ? -13.645 9.527 5.954 1.00 94.25 212 ARG A O 1
ATOM 1592 N N . ASP A 1 213 ? -15.527 9.588 4.748 1.00 92.69 213 ASP A N 1
ATOM 1593 C CA . ASP A 1 213 ? -16.264 8.571 5.506 1.00 92.69 213 ASP A CA 1
ATOM 1594 C C . ASP A 1 213 ? -16.058 7.140 4.972 1.00 92.69 213 ASP A C 1
ATOM 1596 O O . ASP A 1 213 ? -16.752 6.213 5.389 1.00 92.69 213 ASP A O 1
ATOM 1600 N N . ASP A 1 214 ? -15.089 6.951 4.072 1.00 96.44 214 ASP A N 1
ATOM 1601 C CA . ASP A 1 214 ? -14.825 5.698 3.364 1.00 96.44 214 ASP A CA 1
ATOM 1602 C C . ASP A 1 214 ? -13.446 5.080 3.667 1.00 96.44 214 ASP A C 1
ATOM 1604 O O . ASP A 1 214 ? -13.023 4.154 2.971 1.00 96.44 214 ASP A O 1
ATOM 1608 N N . VAL A 1 215 ? -12.774 5.553 4.724 1.00 98.00 215 VAL A N 1
ATOM 1609 C CA . VAL A 1 215 ? -11.544 4.976 5.295 1.00 98.00 215 VAL A CA 1
ATOM 1610 C C . VAL A 1 215 ? -11.794 4.611 6.760 1.00 98.00 215 VAL A C 1
ATOM 1612 O O . VAL A 1 215 ? -12.152 5.460 7.572 1.00 98.00 215 VAL A O 1
ATOM 1615 N N . ASP A 1 216 ? -11.595 3.343 7.119 1.00 98.12 216 ASP A N 1
ATOM 1616 C CA . ASP A 1 216 ? -11.871 2.836 8.469 1.00 98.12 216 ASP A CA 1
ATOM 1617 C C . ASP A 1 216 ? -10.631 2.816 9.368 1.00 98.12 216 ASP A C 1
ATOM 1619 O O . ASP A 1 216 ? -10.759 2.858 10.594 1.00 98.12 216 ASP A O 1
ATOM 1623 N N . ALA A 1 217 ? -9.439 2.702 8.784 1.00 98.00 217 ALA A N 1
ATOM 1624 C CA . ALA A 1 217 ? -8.189 2.521 9.505 1.00 98.00 217 ALA A CA 1
ATOM 1625 C C . ALA A 1 217 ? -6.996 3.135 8.762 1.00 98.00 217 ALA A C 1
ATOM 1627 O O . ALA A 1 217 ? -7.031 3.360 7.553 1.00 98.00 217 ALA A O 1
ATOM 1628 N N . ILE A 1 218 ? -5.909 3.360 9.492 1.00 98.12 218 ILE A N 1
ATOM 1629 C CA . ILE A 1 218 ? -4.616 3.764 8.935 1.00 98.12 218 ILE A CA 1
ATOM 1630 C C . ILE A 1 218 ? -3.509 2.891 9.516 1.00 98.12 218 ILE A C 1
ATOM 1632 O O . ILE A 1 218 ? -3.524 2.588 10.707 1.00 98.12 218 ILE A O 1
ATOM 1636 N N . GLU A 1 219 ? -2.557 2.496 8.681 1.00 97.62 219 GLU A N 1
ATOM 1637 C CA . GLU A 1 219 ? -1.293 1.886 9.079 1.00 97.62 219 GLU A CA 1
ATOM 1638 C C . GLU A 1 219 ? -0.162 2.893 8.876 1.00 97.62 219 GLU A C 1
ATOM 1640 O O . GLU A 1 219 ? 0.023 3.421 7.781 1.00 97.62 219 GLU A O 1
ATOM 1645 N N . ILE A 1 220 ? 0.602 3.155 9.933 1.00 96.50 220 ILE A N 1
ATOM 1646 C CA . ILE A 1 220 ? 1.788 4.007 9.893 1.00 96.50 220 ILE A CA 1
ATOM 1647 C C . ILE A 1 220 ? 3.013 3.110 10.011 1.00 96.50 220 ILE A C 1
ATOM 1649 O O . ILE A 1 220 ? 3.216 2.456 11.034 1.00 96.50 220 ILE A O 1
ATOM 1653 N N . HIS A 1 221 ? 3.834 3.091 8.970 1.00 95.88 221 HIS A N 1
ATOM 1654 C CA . HIS A 1 221 ? 5.131 2.436 8.981 1.00 95.88 221 HIS A CA 1
ATOM 1655 C C . HIS A 1 221 ? 6.184 3.380 9.548 1.00 95.88 221 HIS A C 1
ATOM 1657 O O . HIS A 1 221 ? 6.243 4.557 9.180 1.00 95.88 221 HIS A O 1
ATOM 1663 N N . THR A 1 222 ? 7.016 2.848 10.438 1.00 92.75 222 THR A N 1
ATOM 1664 C CA . THR A 1 222 ? 8.143 3.564 11.029 1.00 92.75 222 THR A CA 1
ATOM 1665 C C . THR A 1 222 ? 9.375 2.681 11.094 1.00 92.75 222 THR A C 1
ATOM 1667 O O . THR A 1 222 ? 9.314 1.529 11.518 1.00 92.75 222 THR A O 1
ATOM 1670 N N . THR A 1 223 ? 10.536 3.220 10.717 1.00 88.31 223 THR A N 1
ATOM 1671 C CA . THR A 1 223 ? 11.800 2.464 10.797 1.00 88.31 223 THR A CA 1
ATOM 1672 C C . THR A 1 223 ? 12.427 2.476 12.192 1.00 88.31 223 THR A C 1
ATOM 1674 O O . THR A 1 223 ? 13.504 1.910 12.395 1.00 88.31 223 THR A O 1
ATOM 1677 N N . GLY A 1 224 ? 11.808 3.165 13.157 1.00 79.94 224 GLY A N 1
ATOM 1678 C CA . GLY A 1 224 ? 12.306 3.286 14.531 1.00 79.94 224 GLY A CA 1
ATOM 1679 C C . GLY A 1 224 ? 13.588 4.115 14.681 1.00 79.94 224 GLY A C 1
ATOM 1680 O O . GLY A 1 224 ? 14.081 4.297 15.793 1.00 79.94 224 GLY A O 1
ATOM 1681 N N . LYS A 1 225 ? 14.139 4.667 13.591 1.00 78.69 225 LYS A N 1
ATOM 1682 C CA . LYS A 1 225 ? 15.377 5.469 13.585 1.00 78.69 225 LYS A CA 1
ATOM 1683 C C . LYS A 1 225 ? 15.135 6.940 13.961 1.00 78.69 225 LYS A C 1
ATOM 1685 O O . LYS A 1 225 ? 15.660 7.839 13.300 1.00 78.69 225 LYS A O 1
ATOM 1690 N N . GLY A 1 226 ? 14.369 7.160 15.029 1.00 69.81 226 GLY A N 1
ATOM 1691 C CA . GLY A 1 226 ? 14.038 8.471 15.595 1.00 69.81 226 GLY A CA 1
ATOM 1692 C C . GLY A 1 226 ? 12.536 8.762 15.593 1.00 69.81 226 GLY A C 1
ATOM 1693 O O . GLY A 1 226 ? 11.847 8.501 14.615 1.00 69.81 226 GLY A O 1
ATOM 1694 N N . THR A 1 227 ? 12.034 9.330 16.689 1.00 84.81 227 THR A N 1
ATOM 1695 C CA . THR A 1 227 ? 10.600 9.607 16.897 1.00 84.81 227 THR A CA 1
ATOM 1696 C C . THR A 1 227 ? 10.151 10.957 16.347 1.00 84.81 227 THR A C 1
ATOM 1698 O O . THR A 1 227 ? 8.956 11.213 16.265 1.00 84.81 227 THR A O 1
ATOM 1701 N N . ASP A 1 228 ? 11.084 11.821 15.941 1.00 91.12 228 ASP A N 1
ATOM 1702 C CA . ASP A 1 228 ? 10.777 13.155 15.409 1.00 91.12 228 ASP A CA 1
ATOM 1703 C C . ASP A 1 228 ? 10.012 13.091 14.080 1.00 91.12 228 ASP A C 1
ATOM 1705 O O . ASP A 1 228 ? 9.109 13.893 13.836 1.00 91.12 228 ASP A O 1
ATOM 1709 N N . MET A 1 229 ? 10.346 12.114 13.229 1.00 92.06 229 MET A N 1
ATOM 1710 C CA . MET A 1 229 ? 9.668 11.905 11.944 1.00 92.06 229 MET A CA 1
ATOM 1711 C C . MET A 1 229 ? 8.240 11.405 12.165 1.00 92.06 229 MET A C 1
ATOM 1713 O O . MET A 1 229 ? 7.300 11.975 11.610 1.00 92.06 229 MET A O 1
ATOM 1717 N N . PHE A 1 230 ? 8.075 10.431 13.065 1.00 94.38 230 PHE A N 1
ATOM 1718 C CA . PHE A 1 230 ? 6.763 9.961 13.498 1.00 94.38 230 PHE A CA 1
ATOM 1719 C C . PHE A 1 230 ? 5.917 11.100 14.085 1.00 94.38 230 PHE A C 1
ATOM 1721 O O . PHE A 1 230 ? 4.779 11.283 13.668 1.00 94.38 230 PHE A O 1
ATOM 1728 N N . ASN A 1 231 ? 6.479 11.907 14.995 1.00 94.44 231 ASN A N 1
ATOM 1729 C CA . ASN A 1 231 ? 5.812 13.087 15.564 1.00 94.44 231 ASN A CA 1
ATOM 1730 C C . ASN A 1 231 ? 5.358 14.061 14.476 1.00 94.44 231 ASN A C 1
ATOM 1732 O O . ASN A 1 231 ? 4.213 14.497 14.477 1.00 94.44 231 ASN A O 1
ATOM 1736 N N . THR A 1 232 ? 6.237 14.367 13.519 1.00 94.19 232 THR A N 1
ATOM 1737 C CA . THR A 1 232 ? 5.917 15.288 12.423 1.00 94.19 232 THR A CA 1
ATOM 1738 C C . THR A 1 232 ? 4.746 14.766 11.593 1.00 94.19 232 THR A C 1
ATOM 1740 O O . THR A 1 232 ? 3.816 15.518 11.303 1.00 94.19 232 THR A O 1
ATOM 1743 N N . LEU A 1 233 ? 4.751 13.483 11.219 1.00 95.38 233 LEU A N 1
ATOM 1744 C CA . LEU A 1 233 ? 3.622 12.871 10.518 1.00 95.38 233 LEU A CA 1
ATOM 1745 C C . LEU A 1 233 ? 2.351 12.925 11.380 1.00 95.38 233 LEU A C 1
ATOM 1747 O O . LEU A 1 233 ? 1.306 13.368 10.907 1.00 95.38 233 LEU A O 1
ATOM 1751 N N . TRP A 1 234 ? 2.447 12.521 12.646 1.00 95.88 234 TRP A N 1
ATOM 1752 C CA . TRP A 1 234 ? 1.325 12.472 13.578 1.00 95.88 234 TRP A CA 1
ATOM 1753 C C . TRP A 1 234 ? 0.658 13.837 13.775 1.00 95.88 234 TRP A C 1
ATOM 1755 O O . TRP A 1 234 ? -0.566 13.941 13.681 1.00 95.88 234 TRP A O 1
ATOM 1765 N N . ASP A 1 235 ? 1.446 14.898 13.952 1.00 95.12 235 ASP A N 1
ATOM 1766 C CA . ASP A 1 235 ? 0.952 16.269 14.097 1.00 95.12 235 ASP A CA 1
ATOM 1767 C C . ASP A 1 235 ? 0.158 16.716 12.863 1.00 95.12 235 ASP A C 1
ATOM 1769 O O . ASP A 1 235 ? -0.920 17.30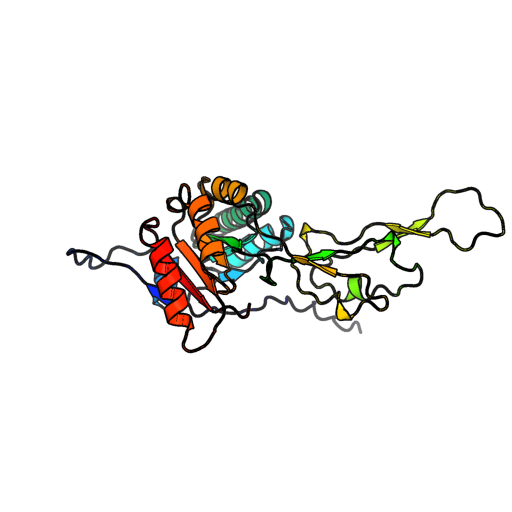3 13.002 1.00 95.12 235 ASP A O 1
ATOM 1773 N N . ASN A 1 236 ? 0.631 16.373 11.659 1.00 95.56 236 ASN A N 1
ATOM 1774 C CA . ASN A 1 236 ? -0.077 16.666 10.408 1.00 95.56 236 ASN A CA 1
ATOM 1775 C C . ASN A 1 236 ? -1.404 15.896 10.282 1.00 95.56 236 ASN A C 1
ATOM 1777 O O . ASN A 1 236 ? -2.362 16.412 9.706 1.00 95.56 236 ASN A O 1
ATOM 1781 N N . LEU A 1 237 ? -1.488 14.683 10.837 1.00 95.25 237 LEU A N 1
ATOM 1782 C CA . LEU A 1 237 ? -2.698 13.854 10.789 1.00 95.25 237 LEU A CA 1
ATOM 1783 C C . LEU A 1 237 ? -3.676 14.135 11.940 1.00 95.25 237 LEU A C 1
ATOM 1785 O O . LEU A 1 237 ? -4.862 13.812 11.820 1.00 95.25 237 LEU A O 1
ATOM 1789 N N . SER A 1 238 ? -3.218 14.754 13.032 1.00 84.50 238 SER A N 1
ATOM 1790 C CA . SER A 1 238 ? -3.943 14.913 14.305 1.00 84.50 238 SER A CA 1
ATOM 1791 C C . SER A 1 238 ? -5.363 15.487 14.169 1.00 84.50 238 SER A C 1
ATOM 1793 O O . SER A 1 238 ? -6.284 15.044 14.859 1.00 84.50 238 SER A O 1
ATOM 1795 N N . GLY A 1 239 ? -5.581 16.416 13.231 1.00 90.44 239 GLY A N 1
ATOM 1796 C CA . GLY A 1 239 ? -6.894 17.013 12.953 1.00 90.44 239 GLY A CA 1
ATOM 1797 C C . GLY A 1 239 ? -7.902 16.082 12.265 1.00 90.44 239 GLY A C 1
ATOM 1798 O O . GLY A 1 239 ? -9.082 16.416 12.185 1.00 90.44 239 GLY A O 1
ATOM 1799 N N . SER A 1 240 ? -7.454 14.927 11.769 1.00 94.81 240 SER A N 1
ATOM 1800 C CA . SER A 1 240 ? -8.251 13.954 11.004 1.00 94.81 240 SER A CA 1
ATOM 1801 C C . SER A 1 240 ? -8.201 12.529 11.567 1.00 94.81 240 SER A C 1
ATOM 1803 O O . SER A 1 240 ? -9.066 11.716 11.261 1.00 94.81 240 SER A O 1
ATOM 1805 N N . ILE A 1 241 ? -7.246 12.224 12.452 1.00 94.44 241 ILE A N 1
ATOM 1806 C CA . ILE A 1 241 ? -6.996 10.863 12.949 1.00 94.44 241 ILE A CA 1
ATOM 1807 C C . ILE A 1 241 ? -8.166 10.260 13.742 1.00 94.44 241 ILE A C 1
ATOM 1809 O O . ILE A 1 241 ? -8.304 9.047 13.826 1.00 94.44 241 ILE A O 1
ATOM 1813 N N . ASN A 1 242 ? -9.046 11.088 14.311 1.00 94.81 242 ASN A N 1
ATOM 1814 C CA . ASN A 1 242 ? -10.225 10.610 15.043 1.00 94.81 242 ASN A CA 1
ATOM 1815 C C . ASN A 1 242 ? -11.399 10.203 14.134 1.00 94.81 242 ASN A C 1
ATOM 1817 O O . ASN A 1 242 ? -12.430 9.776 14.650 1.00 94.81 242 ASN A O 1
ATOM 1821 N N . ASN A 1 243 ? -11.259 10.327 12.812 1.00 95.62 243 ASN A N 1
ATOM 1822 C CA . ASN A 1 243 ? -12.254 9.841 11.855 1.00 95.62 243 ASN A CA 1
ATOM 1823 C C . ASN A 1 243 ? -12.094 8.344 11.553 1.00 95.62 243 ASN A C 1
ATOM 1825 O O . ASN A 1 243 ? -13.040 7.717 11.083 1.00 95.62 243 ASN A O 1
ATOM 1829 N N . VAL A 1 244 ? -10.929 7.761 11.854 1.00 96.38 244 VAL A N 1
ATOM 1830 C CA . VAL A 1 244 ? -10.695 6.322 11.710 1.00 96.38 244 VAL A CA 1
ATOM 1831 C C . VAL A 1 244 ? -10.972 5.569 13.008 1.00 96.38 244 VAL A C 1
ATOM 1833 O O . VAL A 1 244 ? -10.853 6.091 14.117 1.00 96.38 244 VAL A O 1
ATOM 1836 N N . LYS A 1 245 ? -11.331 4.295 12.862 1.00 95.56 245 LYS A N 1
ATOM 1837 C CA . LYS A 1 245 ? -11.626 3.363 13.955 1.00 95.56 245 LYS A CA 1
ATOM 1838 C C . LYS A 1 245 ? -10.356 2.761 14.548 1.00 95.56 245 LYS A C 1
ATOM 1840 O O . LYS A 1 245 ? -10.350 2.448 15.737 1.00 95.56 245 LYS A O 1
ATOM 1845 N N . LEU A 1 246 ? -9.311 2.577 13.739 1.00 95.88 246 LEU A N 1
ATOM 1846 C CA . LEU A 1 246 ? -8.074 1.900 14.127 1.00 95.88 246 LEU A CA 1
ATOM 1847 C C . LEU A 1 246 ? -6.841 2.627 13.573 1.00 95.88 246 LEU A C 1
ATOM 1849 O O . LEU A 1 246 ? -6.794 2.952 12.388 1.00 95.88 246 LEU A O 1
ATOM 1853 N N . VAL A 1 247 ? -5.827 2.811 14.418 1.00 97.06 247 VAL A N 1
ATOM 1854 C CA . VAL A 1 247 ? -4.465 3.151 13.987 1.00 97.06 247 VAL A CA 1
ATOM 1855 C C . VAL A 1 247 ? -3.566 1.956 14.248 1.00 97.06 247 VAL A C 1
ATOM 1857 O O . VAL A 1 247 ? -3.378 1.544 15.399 1.00 97.06 247 VAL A O 1
ATOM 1860 N N . ALA A 1 248 ? -2.998 1.420 13.178 1.00 96.62 248 ALA A N 1
ATOM 1861 C CA . ALA A 1 248 ? -1.959 0.421 13.239 1.00 96.62 248 ALA A CA 1
ATOM 1862 C C . ALA A 1 248 ? -0.572 1.058 13.100 1.00 96.62 248 ALA A C 1
ATOM 1864 O O . ALA A 1 248 ? -0.392 1.999 12.329 1.00 96.62 248 ALA A O 1
ATOM 1865 N N . VAL A 1 249 ? 0.405 0.544 13.842 1.00 95.69 249 VAL A N 1
ATOM 1866 C CA . VAL A 1 249 ? 1.810 0.949 13.736 1.00 95.69 249 VAL A CA 1
ATOM 1867 C C . VAL A 1 249 ? 2.639 -0.268 13.352 1.00 95.69 249 VAL A C 1
ATOM 1869 O O . VAL A 1 249 ? 2.673 -1.256 14.092 1.00 95.69 249 VAL A O 1
ATOM 1872 N N . SER A 1 250 ? 3.298 -0.169 12.201 1.00 94.19 250 SER A N 1
ATOM 1873 C CA . SER A 1 250 ? 4.214 -1.173 11.663 1.00 94.19 250 SER A CA 1
ATOM 1874 C C . SER A 1 250 ? 5.653 -0.750 11.937 1.00 94.19 250 SER A C 1
ATOM 1876 O O . SER A 1 250 ? 6.073 0.328 11.520 1.00 94.19 250 SER A O 1
ATOM 1878 N N . LEU A 1 251 ? 6.395 -1.579 12.672 1.00 91.62 251 LEU A N 1
ATOM 1879 C CA . LEU A 1 251 ? 7.741 -1.268 13.164 1.00 91.62 251 LEU A CA 1
ATOM 1880 C C . LEU A 1 251 ? 8.663 -2.501 13.133 1.00 91.62 251 LEU A C 1
ATOM 1882 O O . LEU A 1 251 ? 8.164 -3.631 13.208 1.00 91.62 251 LEU A O 1
ATOM 1886 N N . PRO A 1 252 ? 9.995 -2.313 13.035 1.00 89.25 252 PRO A N 1
ATOM 1887 C CA . PRO A 1 252 ? 10.937 -3.424 13.014 1.00 89.25 252 PRO A CA 1
ATOM 1888 C C . PRO A 1 252 ? 11.092 -4.058 14.396 1.00 89.25 252 PRO A C 1
ATOM 1890 O O . PRO A 1 252 ? 11.008 -3.375 15.420 1.00 89.25 252 PRO A O 1
ATOM 1893 N N . ASP A 1 253 ? 11.403 -5.355 14.427 1.00 88.75 253 ASP A N 1
ATOM 1894 C CA . ASP A 1 253 ? 11.874 -5.999 15.653 1.00 88.75 253 ASP A CA 1
ATOM 1895 C C . ASP A 1 253 ? 13.346 -5.655 15.899 1.00 88.75 253 ASP A C 1
ATOM 1897 O O . ASP A 1 253 ? 14.255 -6.176 15.251 1.00 88.75 253 ASP A O 1
ATOM 1901 N N . ILE A 1 254 ? 13.575 -4.751 16.849 1.00 87.12 254 ILE A N 1
ATOM 1902 C CA . ILE A 1 254 ? 14.905 -4.316 17.289 1.00 87.12 254 ILE A CA 1
ATOM 1903 C C . ILE A 1 254 ? 15.337 -5.011 18.591 1.00 87.12 254 ILE A C 1
ATOM 1905 O O . ILE A 1 254 ? 16.252 -4.544 19.275 1.00 87.12 254 ILE A O 1
ATOM 1909 N N . GLY A 1 255 ? 14.699 -6.131 18.945 1.00 88.12 255 GLY A N 1
ATOM 1910 C CA . GLY A 1 255 ? 15.005 -6.914 20.138 1.00 88.12 255 GLY A CA 1
ATOM 1911 C C . GLY A 1 255 ? 14.473 -6.273 21.421 1.00 88.12 255 GLY A C 1
ATOM 1912 O O . GLY A 1 255 ? 13.321 -5.850 21.495 1.00 88.12 255 GLY A O 1
ATOM 1913 N N . GLU A 1 256 ? 15.304 -6.207 22.464 1.00 87.56 256 GLU A N 1
ATOM 1914 C CA . GLU A 1 256 ? 14.883 -5.746 23.799 1.00 87.56 256 GLU A CA 1
ATOM 1915 C C . GLU A 1 256 ? 14.339 -4.306 23.801 1.00 87.56 256 GLU A C 1
ATOM 1917 O O . GLU A 1 256 ? 13.465 -3.981 24.600 1.00 87.56 256 GLU A O 1
ATOM 1922 N N . SER A 1 257 ? 14.793 -3.461 22.869 1.00 89.75 257 SER A N 1
ATOM 1923 C CA . SER A 1 257 ? 14.357 -2.063 22.751 1.00 89.75 257 SER A CA 1
ATOM 1924 C C . SER A 1 257 ? 13.024 -1.874 22.017 1.00 89.75 257 SER A C 1
ATOM 1926 O O . SER A 1 257 ? 12.515 -0.753 21.979 1.00 89.75 257 SER A O 1
ATOM 1928 N N . THR A 1 258 ? 12.433 -2.928 21.441 1.00 89.81 258 THR A N 1
ATOM 1929 C CA . THR A 1 258 ? 11.171 -2.832 20.684 1.00 89.81 258 THR A CA 1
ATOM 1930 C C . THR A 1 258 ? 10.046 -2.274 21.558 1.00 89.81 258 THR A C 1
ATOM 1932 O O . THR A 1 258 ? 9.335 -1.359 21.151 1.00 89.81 258 THR A O 1
ATOM 1935 N N . VAL A 1 259 ? 9.920 -2.762 22.795 1.00 91.06 259 VAL A N 1
ATOM 1936 C CA . VAL A 1 259 ? 8.872 -2.315 23.729 1.00 91.06 259 VAL A CA 1
ATOM 1937 C C . VAL A 1 259 ? 9.058 -0.848 24.130 1.00 91.06 259 VAL A C 1
ATOM 1939 O O . VAL A 1 259 ? 8.077 -0.114 24.238 1.00 91.06 259 VAL A O 1
ATOM 1942 N N . ASP A 1 260 ? 10.298 -0.387 24.298 1.00 92.00 260 ASP A N 1
ATOM 1943 C CA . ASP A 1 260 ? 10.588 1.016 24.622 1.00 92.00 260 ASP A CA 1
ATOM 1944 C C . ASP A 1 260 ? 10.209 1.954 23.468 1.00 92.00 260 ASP A C 1
ATOM 1946 O O . ASP A 1 260 ? 9.619 3.019 23.687 1.00 92.00 260 ASP A O 1
ATOM 1950 N N . LEU A 1 261 ? 10.482 1.539 22.227 1.00 90.88 261 LEU A N 1
ATOM 1951 C CA . LEU A 1 261 ? 10.048 2.262 21.034 1.00 90.88 261 LEU A CA 1
ATOM 1952 C C . LEU A 1 261 ? 8.516 2.317 20.947 1.00 90.88 261 LEU A C 1
ATOM 1954 O O . LEU A 1 261 ? 7.959 3.398 20.751 1.00 90.88 261 LEU A O 1
ATOM 1958 N N . MET A 1 262 ? 7.834 1.187 21.166 1.00 93.00 262 MET A N 1
ATOM 1959 C CA . MET A 1 262 ? 6.367 1.125 21.200 1.00 93.00 262 MET A CA 1
ATOM 1960 C C . MET A 1 262 ? 5.787 2.071 22.256 1.00 93.00 262 MET A C 1
ATOM 1962 O O . MET A 1 262 ? 4.882 2.839 21.950 1.00 93.00 262 MET A O 1
ATOM 1966 N N . ASN A 1 263 ? 6.333 2.080 23.476 1.00 93.00 263 ASN A N 1
ATOM 1967 C CA . ASN A 1 263 ? 5.884 2.978 24.548 1.00 93.00 263 ASN A CA 1
ATOM 1968 C C . ASN A 1 263 ? 6.096 4.457 24.195 1.00 93.00 263 ASN A C 1
ATOM 1970 O O . ASN A 1 263 ? 5.258 5.307 24.511 1.00 93.00 263 ASN A O 1
ATOM 1974 N N . THR A 1 264 ? 7.203 4.769 23.521 1.00 93.38 264 THR A N 1
ATOM 1975 C CA . THR A 1 264 ? 7.497 6.140 23.092 1.00 93.38 264 THR A CA 1
ATOM 1976 C C . THR A 1 264 ? 6.501 6.604 22.031 1.00 93.38 264 THR A C 1
ATOM 1978 O O . THR A 1 264 ? 5.907 7.670 22.175 1.00 93.38 264 THR A O 1
ATOM 1981 N N . ILE A 1 265 ? 6.252 5.779 21.010 1.00 93.62 265 ILE A N 1
ATOM 1982 C CA . ILE A 1 265 ? 5.247 6.051 19.973 1.00 93.62 265 ILE A CA 1
ATOM 1983 C C . ILE A 1 265 ? 3.842 6.138 20.581 1.00 93.62 265 ILE A C 1
ATOM 1985 O O . ILE A 1 265 ?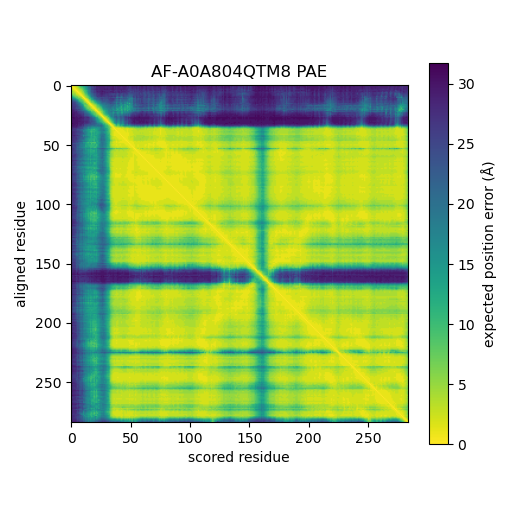 3.078 7.047 20.269 1.00 93.62 265 ILE A O 1
ATOM 1989 N N . TYR A 1 266 ? 3.508 5.242 21.505 1.00 93.19 266 TYR A N 1
ATOM 1990 C CA . TYR A 1 266 ? 2.226 5.261 22.198 1.00 93.19 266 TYR A CA 1
ATOM 1991 C C . TYR A 1 266 ? 1.989 6.587 22.932 1.00 93.19 266 TYR A C 1
ATOM 1993 O O . TYR A 1 266 ? 0.911 7.162 22.818 1.00 93.19 266 TYR A O 1
ATOM 2001 N N . THR A 1 267 ? 3.008 7.119 23.617 1.00 94.06 267 THR A N 1
ATOM 2002 C CA . THR A 1 267 ? 2.922 8.406 24.335 1.00 94.06 267 THR A CA 1
ATOM 2003 C C . THR A 1 267 ? 2.637 9.583 23.394 1.00 94.06 267 THR A C 1
ATOM 2005 O O . THR A 1 267 ? 1.970 10.539 23.787 1.00 94.06 267 THR A O 1
ATOM 2008 N N . ILE A 1 268 ? 3.108 9.515 22.145 1.00 93.44 268 ILE A N 1
ATOM 2009 C CA . ILE A 1 268 ? 2.802 10.503 21.097 1.00 93.44 268 ILE A CA 1
ATOM 2010 C C . ILE A 1 268 ? 1.325 10.409 20.687 1.00 93.44 268 ILE A C 1
ATOM 2012 O O . ILE A 1 268 ? 0.644 11.421 20.510 1.00 93.44 268 ILE A O 1
ATOM 2016 N N . MET A 1 269 ? 0.821 9.183 20.542 1.00 93.44 269 MET A N 1
ATOM 2017 C CA . MET A 1 269 ? -0.508 8.923 19.992 1.00 93.44 269 MET A CA 1
ATOM 2018 C C . MET A 1 269 ? -1.646 9.102 21.003 1.00 93.44 269 MET A C 1
ATOM 2020 O O . MET A 1 269 ? -2.693 9.666 20.667 1.00 93.44 269 MET A O 1
ATOM 2024 N N . GLU A 1 270 ? -1.453 8.621 22.232 1.00 89.69 270 GLU A N 1
ATOM 2025 C CA . GLU A 1 270 ? -2.475 8.524 23.284 1.00 89.69 270 GLU A CA 1
ATOM 2026 C C . GLU A 1 270 ? -3.255 9.831 23.536 1.00 89.69 270 GLU A C 1
ATOM 2028 O O . GLU A 1 270 ? -4.481 9.764 23.662 1.00 89.69 270 GLU A O 1
ATOM 2033 N N . PRO A 1 271 ? -2.638 11.031 23.554 1.00 90.75 271 PRO A N 1
ATOM 2034 C CA . PRO A 1 271 ? -3.377 12.263 23.835 1.00 90.75 271 PRO A CA 1
ATOM 2035 C C . PRO A 1 271 ? -4.387 12.650 22.743 1.00 90.75 271 PRO A C 1
ATOM 2037 O O . PRO A 1 271 ? -5.317 13.418 23.007 1.00 90.75 271 PRO A O 1
ATOM 2040 N N . HIS A 1 272 ? -4.211 12.143 21.518 1.00 88.12 272 HIS A N 1
ATOM 2041 C CA . HIS A 1 272 ? -4.906 12.634 20.326 1.00 88.12 272 HIS A CA 1
ATOM 2042 C C . HIS A 1 272 ? -5.818 11.605 19.658 1.00 88.12 272 HIS A C 1
ATOM 2044 O O . HIS A 1 272 ? -6.611 11.997 18.803 1.00 88.12 272 HIS A O 1
ATOM 2050 N N . PHE A 1 273 ? -5.762 10.329 20.043 1.00 90.62 273 PHE A N 1
ATOM 2051 C CA . PHE A 1 273 ? -6.513 9.264 19.381 1.00 90.62 273 PHE A CA 1
ATOM 2052 C C . PHE A 1 273 ? -7.378 8.456 20.353 1.00 90.62 273 PHE A C 1
ATOM 2054 O O . PHE A 1 273 ? -6.933 8.044 21.419 1.00 90.62 273 PHE A O 1
ATOM 2061 N N . LYS A 1 274 ? -8.642 8.229 19.976 1.00 88.12 274 LYS A N 1
ATOM 2062 C CA . LYS A 1 274 ? -9.650 7.551 20.817 1.00 88.12 274 LYS A CA 1
ATOM 2063 C C . LYS A 1 274 ? -10.107 6.190 20.280 1.00 88.12 274 LYS A C 1
ATOM 2065 O O . LYS A 1 274 ? -11.017 5.596 20.857 1.00 88.12 274 LYS A O 1
ATOM 2070 N N . GLY A 1 275 ? -9.544 5.734 19.163 1.00 89.81 275 GLY A N 1
ATOM 2071 C CA . GLY A 1 275 ? -9.900 4.461 18.540 1.00 89.81 275 GLY A CA 1
ATOM 2072 C C . GLY A 1 275 ? -9.053 3.287 19.034 1.00 89.81 275 GLY A C 1
ATOM 2073 O O . GLY A 1 275 ? -8.399 3.344 20.074 1.00 89.81 275 GLY A O 1
ATOM 2074 N N . TYR A 1 276 ? -9.075 2.201 18.268 1.00 93.69 276 TYR A N 1
ATOM 2075 C CA . TYR A 1 276 ? -8.299 0.996 18.542 1.00 93.69 276 TYR A CA 1
ATOM 2076 C C . TYR A 1 276 ? -6.859 1.149 18.057 1.00 93.69 276 TYR A C 1
ATOM 2078 O O . TYR A 1 276 ? -6.612 1.652 16.964 1.00 93.69 276 TYR A O 1
ATOM 2086 N N . ASN A 1 277 ? -5.900 0.666 18.837 1.00 93.25 277 ASN A N 1
ATOM 2087 C CA . ASN A 1 277 ? -4.501 0.649 18.437 1.00 93.25 277 ASN A CA 1
ATOM 2088 C C . ASN A 1 277 ? -4.032 -0.789 18.181 1.00 93.25 277 ASN A C 1
ATOM 2090 O O . ASN A 1 277 ? -4.344 -1.700 18.953 1.00 93.25 277 ASN A O 1
ATOM 2094 N N . LEU A 1 278 ? -3.313 -0.973 17.074 1.00 93.50 278 LEU A N 1
ATOM 2095 C CA . LEU A 1 278 ? -2.773 -2.252 16.629 1.00 93.50 278 LEU A CA 1
ATOM 2096 C C . LEU A 1 278 ? -1.263 -2.127 16.409 1.00 93.50 278 LEU A C 1
ATOM 2098 O O . LEU A 1 278 ? -0.809 -1.222 15.720 1.00 93.50 278 LEU A O 1
ATOM 2102 N N . TRP A 1 279 ? -0.489 -3.057 16.955 1.00 93.50 279 TRP A N 1
ATOM 2103 C CA . TRP A 1 279 ? 0.953 -3.134 16.719 1.00 93.50 279 TRP A CA 1
ATOM 2104 C C . TRP A 1 279 ? 1.274 -4.290 15.784 1.00 93.50 279 TRP A C 1
ATOM 2106 O O . TRP A 1 279 ? 0.774 -5.404 15.973 1.00 93.50 279 TRP A O 1
ATOM 2116 N N . GLN A 1 280 ? 2.109 -4.020 14.786 1.00 89.50 280 GLN A N 1
ATOM 2117 C CA . GLN A 1 280 ? 2.501 -4.976 13.761 1.00 89.50 280 GLN A CA 1
ATOM 2118 C C . GLN A 1 280 ? 4.024 -5.022 13.669 1.00 89.50 280 GLN A C 1
ATOM 2120 O O . GLN A 1 280 ? 4.669 -4.052 13.284 1.00 89.50 280 GLN A O 1
ATOM 2125 N N . MET A 1 281 ? 4.606 -6.169 14.004 1.00 84.88 281 MET A N 1
ATOM 2126 C CA . MET A 1 281 ? 6.028 -6.390 13.761 1.00 84.88 281 MET A CA 1
ATOM 2127 C C . MET A 1 281 ? 6.214 -6.685 12.275 1.00 84.88 281 MET A C 1
ATOM 2129 O O . MET A 1 281 ? 5.631 -7.646 11.764 1.00 84.88 281 MET A O 1
ATOM 2133 N N . ALA A 1 282 ? 6.981 -5.844 11.592 1.00 70.56 282 ALA A N 1
ATOM 2134 C CA . ALA A 1 282 ? 7.256 -5.969 10.169 1.00 70.56 282 ALA A CA 1
ATOM 2135 C C . ALA A 1 282 ? 8.758 -6.162 9.939 1.00 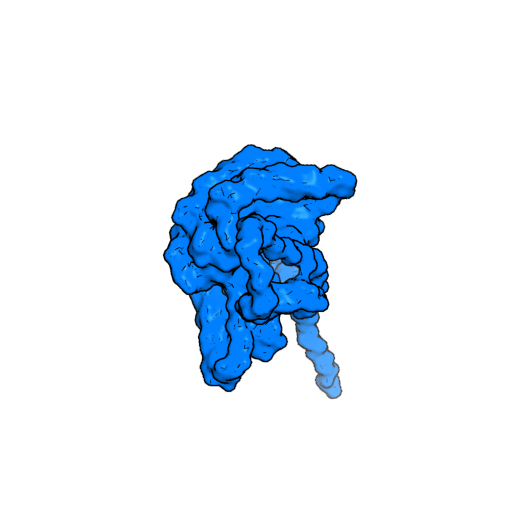70.56 282 ALA A C 1
ATOM 2137 O O . ALA A 1 282 ? 9.581 -5.501 10.573 1.00 70.56 282 ALA A O 1
ATOM 2138 N N . ASP A 1 283 ? 9.113 -7.049 9.009 1.00 60.78 283 ASP A N 1
ATOM 2139 C CA . ASP A 1 283 ? 10.471 -7.126 8.469 1.00 60.78 283 ASP A CA 1
ATOM 2140 C C . ASP A 1 283 ? 10.667 -5.928 7.514 1.00 60.78 283 ASP A C 1
ATOM 2142 O O . ASP A 1 283 ? 10.467 -6.050 6.304 1.00 60.78 283 ASP A O 1
ATOM 2146 N N . LEU A 1 284 ? 10.946 -4.749 8.088 1.00 54.75 284 LEU A N 1
ATOM 2147 C CA . LEU A 1 284 ? 11.180 -3.471 7.391 1.00 54.75 284 LEU A CA 1
ATOM 2148 C C . LEU A 1 284 ? 12.615 -3.334 6.861 1.00 54.75 284 LEU A C 1
ATOM 2150 O O . LEU A 1 284 ? 13.566 -3.694 7.593 1.00 54.75 284 LEU A O 1
#

Foldseek 3Di:
DDDDDDPDDPPQVPPLFLKDWDDDDDDDDPPPDDDDQVQVVCSVVRNAAERECAQQAQPLVVLLCVLLVVLLVQHQEYEYHLDPSNLVSNVNSQVVNCVVPVPGDRHAYEHEFELDQPDLQAKFKDFDQQPDDPPDPPVLCVQQPQSQADWDKDADPDDDDVPDDGPITTPTGGNRNSTRRPCRSQVPGPVNGMDIDTDGPDLQSSLVSLQDLSHAEYEYEYALPDCVSVLVSCVSNLVRQQSHQEYEYEYECPDPCPVVSVVVSCVSPVVRYDHIYIYGHDPD

Radius of gyration: 22.47 Å; Cα contacts (8 Å, |Δi|>4): 507; chains: 1; bounding box: 51×52×83 Å

Organism: Zea mays (NCBI:txid4577)

Solvent-accessible surface area (backbone atoms only — not comparable to full-atom values): 16184 Å² total; per-residue (Å²): 135,85,78,82,78,77,78,80,81,81,81,73,81,83,70,82,70,79,57,58,70,59,84,88,81,84,80,96,71,89,69,82,84,68,87,62,58,68,52,57,50,24,35,76,71,70,70,51,39,72,46,76,66,34,54,31,30,48,43,34,71,60,45,16,53,50,30,20,55,41,27,67,71,55,30,35,28,42,32,29,22,71,42,75,63,36,46,50,21,34,51,52,12,40,53,53,27,36,72,76,38,78,82,52,56,81,42,39,38,27,31,35,42,41,44,49,54,81,46,61,55,34,21,28,67,47,56,62,35,80,78,50,62,90,85,59,86,52,56,32,40,75,56,35,90,59,66,21,42,47,78,44,84,40,77,64,96,63,87,86,59,101,79,67,75,82,63,60,45,43,44,72,30,60,41,64,42,42,28,43,27,84,60,65,36,40,86,54,35,93,77,68,61,53,43,78,49,56,46,58,60,59,49,66,63,46,28,56,51,37,66,41,94,79,39,37,26,38,34,41,35,38,86,76,87,58,66,66,44,45,49,55,47,48,62,58,27,52,91,22,54,67,58,28,53,31,46,32,42,33,31,50,83,65,63,89,54,34,61,59,51,51,54,55,54,44,65,69,43,58,88,65,50,84,58,42,47,37,49,38,81,37,101,112

Nearest PDB structures (foldseek):
  2y0c-assembly1_B  TM=4.230E-01  e=5.710E+00  Burkholderia cepacia

Secondary structure (DSSP, 8-state):
--PPPPPPP----------EEE----SS---TT----HHHHHHHHT---EEEEETT---HHHHHHHHHHHHHTT-SEEEEES-HHHHHHHHHHHHHHHHH-TTPPPPEEEEEEESSTT-TTSEEEE--GGGS-TT---HHHHH-TT--EEEEEEE------TT----EEEEEEE-TTT-----TTTTT-TT---EEEE----HHHHHHHHTSTT--EEEEE--SS-HHHHHHHHHHHTTTGGGSSEEEEEE---GGGHHHHHHHHHHHHTTT--SEEEEEE---